Protein AF-A0A1F1XJ36-F1 (afdb_monomer_lite)

Structure (mmCIF, N/CA/C/O backbone):
data_AF-A0A1F1XJ36-F1
#
_entry.id   AF-A0A1F1XJ36-F1
#
loop_
_atom_site.group_PDB
_atom_site.id
_atom_site.type_symbol
_atom_site.label_atom_id
_atom_site.label_alt_id
_atom_site.label_comp_id
_atom_site.label_asym_id
_atom_site.label_entity_id
_atom_site.label_seq_id
_atom_site.pdbx_PDB_ins_code
_atom_site.Cartn_x
_atom_site.Cartn_y
_atom_site.Cartn_z
_atom_site.occupancy
_atom_site.B_iso_or_equiv
_atom_site.auth_seq_id
_atom_site.auth_comp_id
_atom_site.auth_asym_id
_atom_site.auth_atom_id
_atom_site.pdbx_PDB_model_num
ATOM 1 N N . MET A 1 1 ? 36.319 -8.261 1.459 1.00 44.34 1 MET A N 1
ATOM 2 C CA . MET A 1 1 ? 35.361 -9.312 1.862 1.00 44.34 1 MET A CA 1
ATOM 3 C C . MET A 1 1 ? 33.961 -8.801 1.570 1.00 44.34 1 MET A C 1
ATOM 5 O O . MET A 1 1 ? 33.584 -7.781 2.130 1.00 44.34 1 MET A O 1
ATOM 9 N N . THR A 1 2 ? 33.233 -9.426 0.649 1.00 64.00 2 THR A N 1
ATOM 10 C CA . THR A 1 2 ? 31.836 -9.083 0.340 1.00 64.00 2 THR A CA 1
ATOM 11 C C . THR A 1 2 ? 30.944 -9.543 1.492 1.00 64.00 2 THR A C 1
ATOM 13 O O . THR A 1 2 ? 31.021 -10.697 1.914 1.00 64.00 2 THR A O 1
ATOM 16 N N . ARG A 1 3 ? 30.136 -8.634 2.053 1.00 85.88 3 ARG A N 1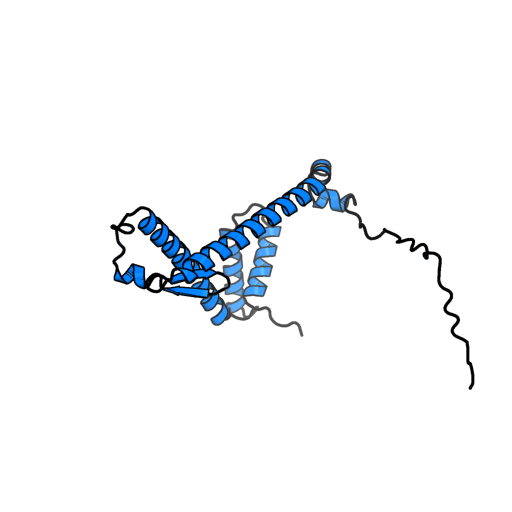
ATOM 17 C CA . ARG A 1 3 ? 29.160 -8.973 3.097 1.00 85.88 3 ARG A CA 1
ATOM 18 C C . ARG A 1 3 ? 28.169 -9.991 2.529 1.00 85.88 3 ARG A C 1
ATOM 20 O O . ARG A 1 3 ? 27.681 -9.820 1.417 1.00 85.88 3 ARG A O 1
ATOM 27 N N . LYS A 1 4 ? 27.867 -11.030 3.308 1.00 86.88 4 LYS A N 1
ATOM 28 C CA . LYS A 1 4 ? 26.841 -12.014 2.961 1.00 86.88 4 LYS A CA 1
ATOM 29 C C . LYS A 1 4 ? 25.466 -11.325 2.886 1.00 86.88 4 LYS A C 1
ATOM 31 O O . LYS A 1 4 ? 25.132 -10.623 3.847 1.00 86.88 4 LYS A O 1
ATOM 36 N N . PRO A 1 5 ? 24.688 -11.501 1.804 1.00 90.94 5 PRO A N 1
ATOM 37 C CA . PRO A 1 5 ? 23.385 -10.859 1.682 1.00 90.94 5 PRO A CA 1
ATOM 38 C C . PRO A 1 5 ? 22.415 -11.387 2.742 1.00 90.94 5 PRO A C 1
ATOM 40 O O . PRO A 1 5 ? 22.487 -12.544 3.172 1.00 90.94 5 PRO A O 1
ATOM 43 N N . THR A 1 6 ? 21.504 -10.527 3.178 1.00 90.31 6 THR A N 1
ATOM 44 C CA . THR A 1 6 ? 20.335 -10.913 3.973 1.00 90.31 6 THR A CA 1
ATOM 45 C C . THR A 1 6 ? 19.313 -11.659 3.114 1.00 90.31 6 THR A C 1
ATOM 47 O O . THR A 1 6 ? 19.343 -11.560 1.888 1.00 90.31 6 THR A O 1
ATOM 50 N N . PHE A 1 7 ? 18.388 -12.384 3.750 1.00 90.12 7 PHE A N 1
ATOM 51 C CA . PHE A 1 7 ? 17.269 -13.037 3.062 1.00 90.12 7 PHE A CA 1
ATOM 52 C C . PHE A 1 7 ? 16.524 -12.068 2.134 1.00 90.12 7 PHE A C 1
ATOM 54 O O . PHE A 1 7 ? 16.324 -12.376 0.966 1.00 90.12 7 PHE A O 1
ATOM 61 N N . ASN A 1 8 ? 16.181 -10.872 2.628 1.00 88.19 8 ASN A N 1
ATOM 62 C CA . ASN A 1 8 ? 15.422 -9.884 1.859 1.00 88.19 8 ASN A CA 1
ATOM 63 C C . ASN A 1 8 ? 16.209 -9.361 0.650 1.00 88.19 8 ASN A C 1
ATOM 65 O O . ASN A 1 8 ? 15.648 -9.227 -0.434 1.00 88.19 8 ASN A O 1
ATOM 69 N N . GLU A 1 9 ? 17.506 -9.081 0.817 1.00 89.94 9 GLU A N 1
ATOM 70 C CA . GLU A 1 9 ? 18.368 -8.639 -0.287 1.00 89.94 9 GLU A CA 1
ATOM 71 C C . GLU A 1 9 ? 18.487 -9.723 -1.362 1.00 89.94 9 GLU A C 1
ATOM 73 O O . GLU A 1 9 ? 18.363 -9.424 -2.547 1.00 89.94 9 GLU A O 1
ATOM 78 N N . TYR A 1 10 ? 18.675 -10.980 -0.952 1.00 92.25 10 TYR A N 1
ATOM 79 C CA . TYR A 1 10 ? 18.788 -12.106 -1.875 1.00 92.25 10 TYR A CA 1
ATOM 80 C C . TYR A 1 10 ? 17.464 -12.390 -2.598 1.00 92.25 10 TYR A C 1
ATOM 82 O O . TYR A 1 10 ? 17.443 -12.461 -3.820 1.00 92.25 10 TYR A O 1
ATOM 90 N N . ALA A 1 11 ? 16.345 -12.449 -1.870 1.00 91.38 11 ALA A N 1
ATOM 91 C CA . ALA A 1 11 ? 15.015 -12.618 -2.455 1.00 91.38 11 ALA A CA 1
ATOM 92 C C . ALA A 1 11 ? 14.686 -11.502 -3.459 1.00 91.38 11 ALA A C 1
ATOM 94 O O . ALA A 1 11 ? 14.120 -11.766 -4.514 1.00 91.38 11 ALA A O 1
ATOM 95 N N . THR A 1 12 ? 15.087 -10.258 -3.172 1.00 91.12 12 THR A N 1
ATOM 96 C CA . THR A 1 12 ? 14.911 -9.131 -4.104 1.00 91.12 12 THR A CA 1
ATOM 97 C C . THR A 1 12 ? 15.736 -9.323 -5.378 1.00 91.12 12 THR A C 1
ATOM 99 O O . THR A 1 12 ? 15.243 -9.068 -6.475 1.00 91.12 12 THR A O 1
ATOM 102 N N . GLN A 1 13 ? 16.979 -9.800 -5.253 1.00 92.62 13 GLN A N 1
ATOM 103 C CA . GLN A 1 13 ? 17.837 -10.104 -6.402 1.00 92.62 13 GLN A CA 1
ATOM 104 C C . GLN A 1 13 ? 17.248 -11.228 -7.265 1.00 92.62 13 GLN A C 1
ATOM 106 O O . GLN A 1 13 ? 17.146 -11.044 -8.478 1.00 92.62 13 GLN A O 1
ATOM 111 N N . CYS A 1 14 ? 16.799 -12.331 -6.656 1.00 91.00 14 CYS A N 1
ATOM 112 C CA . CYS A 1 14 ? 16.105 -13.417 -7.356 1.00 91.00 14 CYS A CA 1
ATOM 113 C C . CYS A 1 14 ? 14.841 -12.906 -8.054 1.00 91.00 14 CYS A C 1
ATOM 115 O O . CYS A 1 14 ? 14.665 -13.122 -9.245 1.00 91.00 14 CYS A O 1
ATOM 117 N N . TYR A 1 15 ? 14.001 -12.137 -7.357 1.00 92.38 15 TYR A N 1
ATOM 118 C CA . TYR A 1 15 ? 12.779 -11.574 -7.932 1.00 92.38 15 TYR A CA 1
ATOM 119 C C . TYR A 1 15 ? 13.058 -10.708 -9.171 1.00 92.38 15 TYR A C 1
ATOM 121 O O . TYR A 1 15 ? 12.365 -10.826 -10.178 1.00 92.38 15 TYR A O 1
ATOM 129 N N . HIS A 1 16 ? 14.107 -9.879 -9.142 1.00 90.44 16 HIS A N 1
ATOM 130 C CA . HIS A 1 16 ? 14.516 -9.097 -10.314 1.00 90.44 16 HIS A CA 1
ATOM 131 C C . HIS A 1 16 ? 14.991 -9.980 -11.477 1.00 90.44 16 HIS A C 1
ATOM 133 O O . HIS A 1 16 ? 14.656 -9.699 -12.627 1.00 90.44 16 HIS A O 1
ATOM 139 N N . GLN A 1 17 ? 15.750 -11.042 -11.197 1.00 92.00 17 GLN A N 1
ATOM 140 C CA . GLN A 1 17 ? 16.200 -11.994 -12.219 1.00 92.00 17 GLN A CA 1
ATOM 141 C C . GLN A 1 17 ? 15.029 -12.763 -12.841 1.00 92.00 17 GLN A C 1
ATOM 143 O O . GLN A 1 17 ? 15.006 -12.964 -14.057 1.00 92.00 17 GLN A O 1
ATOM 148 N N . LEU A 1 18 ? 14.039 -13.136 -12.029 1.00 90.06 18 LEU A N 1
ATOM 149 C CA . LEU A 1 18 ? 12.829 -13.813 -12.483 1.00 90.06 18 LEU A CA 1
ATOM 150 C C . LEU A 1 18 ? 11.963 -12.905 -13.364 1.00 90.06 18 LEU A C 1
ATOM 152 O O . LEU A 1 18 ? 11.546 -13.345 -14.430 1.00 90.06 18 LEU A O 1
ATOM 156 N N . ILE A 1 19 ? 11.766 -11.628 -12.997 1.00 90.31 19 ILE A N 1
ATOM 157 C CA . ILE A 1 19 ? 11.073 -10.656 -13.868 1.00 90.31 19 ILE A CA 1
ATOM 158 C C . ILE A 1 19 ? 11.791 -10.535 -15.213 1.00 90.31 19 ILE A C 1
ATOM 160 O O . ILE A 1 19 ? 11.150 -10.612 -16.254 1.00 90.31 19 ILE A O 1
ATOM 164 N N . ALA A 1 20 ? 13.116 -10.368 -15.197 1.00 87.56 20 ALA A N 1
ATOM 165 C CA . ALA A 1 20 ? 13.900 -10.211 -16.421 1.00 87.56 20 ALA A CA 1
ATOM 166 C C . ALA A 1 20 ? 13.851 -11.455 -17.326 1.00 87.56 20 ALA A C 1
ATOM 168 O O . ALA A 1 20 ? 14.029 -11.349 -18.535 1.00 87.56 20 ALA A O 1
ATOM 169 N N . SER A 1 21 ? 13.613 -12.631 -16.745 1.00 86.50 21 SER A N 1
ATOM 170 C CA . SER A 1 21 ? 13.510 -13.896 -17.479 1.00 86.50 21 SER A CA 1
ATOM 171 C C . SER A 1 21 ? 12.071 -14.229 -17.893 1.00 86.50 21 SER A 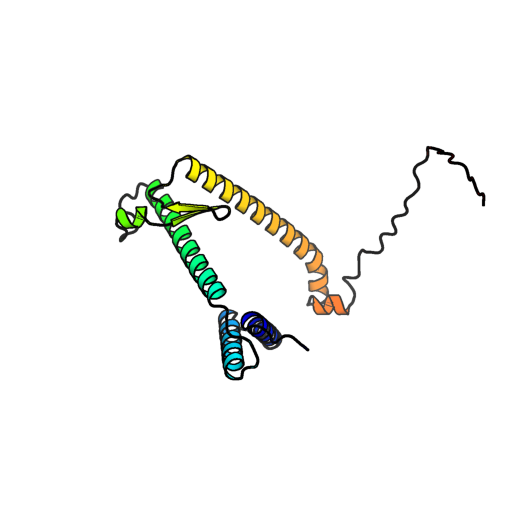C 1
ATOM 173 O O . SER A 1 21 ? 11.869 -15.087 -18.751 1.00 86.50 21 SER A O 1
ATOM 175 N N . ASN A 1 22 ? 11.069 -13.579 -17.290 1.00 86.19 22 ASN A N 1
ATOM 176 C CA . ASN A 1 22 ? 9.650 -13.845 -17.512 1.00 86.19 22 ASN A CA 1
ATOM 177 C C . ASN A 1 22 ? 8.790 -12.581 -17.301 1.00 86.19 22 ASN A C 1
ATOM 179 O O . ASN A 1 22 ? 8.029 -12.462 -16.339 1.00 86.19 22 ASN A O 1
ATOM 183 N N . GLU A 1 23 ? 8.911 -11.629 -18.230 1.00 79.06 23 GLU A N 1
ATOM 184 C CA . GLU A 1 23 ? 8.363 -10.265 -18.114 1.00 79.06 23 GLU A CA 1
ATOM 185 C C . GLU A 1 23 ? 6.829 -10.188 -17.975 1.00 79.06 23 GLU A C 1
ATOM 187 O O . GLU A 1 23 ? 6.305 -9.161 -17.546 1.00 79.06 23 GLU A O 1
ATOM 192 N N . ASN A 1 24 ? 6.102 -11.264 -18.303 1.00 84.81 24 ASN A N 1
ATOM 193 C CA . ASN A 1 24 ? 4.634 -11.321 -18.269 1.00 84.81 24 ASN A CA 1
ATOM 194 C C . ASN A 1 24 ? 4.070 -12.269 -17.194 1.00 84.81 24 ASN A C 1
ATOM 196 O O . ASN A 1 24 ? 2.865 -12.526 -17.186 1.00 84.81 24 ASN A O 1
ATOM 200 N N . ALA A 1 25 ? 4.910 -12.825 -16.318 1.00 86.44 25 ALA A N 1
ATOM 201 C CA . ALA A 1 25 ? 4.448 -13.732 -15.271 1.00 86.44 25 ALA A CA 1
ATOM 202 C C . ALA A 1 25 ? 3.598 -13.031 -14.208 1.00 86.44 25 ALA A C 1
ATOM 204 O O . ALA A 1 25 ? 3.735 -11.831 -13.946 1.00 86.44 25 ALA A O 1
ATOM 205 N N . ASP A 1 26 ? 2.750 -13.811 -13.537 1.00 91.06 26 ASP A N 1
ATOM 206 C CA . ASP A 1 26 ? 1.987 -13.309 -12.407 1.00 91.06 26 ASP A CA 1
ATOM 207 C C . ASP A 1 26 ? 2.924 -12.926 -11.250 1.00 91.06 26 ASP A C 1
ATOM 209 O O . ASP A 1 26 ? 3.765 -13.700 -10.786 1.00 91.06 26 ASP A O 1
ATOM 213 N N . ARG A 1 27 ? 2.752 -11.703 -10.743 1.00 89.06 27 ARG A N 1
ATOM 214 C CA . ARG A 1 27 ? 3.583 -11.152 -9.667 1.00 89.06 27 ARG A CA 1
ATOM 215 C C . ARG A 1 27 ? 3.594 -12.039 -8.421 1.00 89.06 27 ARG A C 1
ATOM 217 O O . ARG A 1 27 ? 4.611 -12.106 -7.733 1.00 89.06 27 ARG A O 1
ATOM 224 N N . ARG A 1 28 ? 2.464 -12.656 -8.067 1.00 88.25 28 ARG A N 1
ATOM 225 C CA . ARG A 1 28 ? 2.354 -13.494 -6.868 1.00 88.25 28 ARG A CA 1
ATOM 226 C C . ARG A 1 28 ? 3.179 -14.766 -7.027 1.00 88.25 28 ARG A C 1
ATOM 228 O O . ARG A 1 28 ? 3.810 -15.175 -6.056 1.00 88.25 28 ARG A O 1
ATOM 235 N N . GLU A 1 29 ? 3.187 -15.349 -8.220 1.00 90.25 29 GLU A N 1
ATOM 236 C CA . GLU A 1 29 ? 3.996 -16.527 -8.544 1.00 90.25 29 GLU A CA 1
ATOM 237 C C . GLU A 1 29 ? 5.490 -16.201 -8.466 1.00 90.25 29 GLU A C 1
ATOM 239 O O . GLU A 1 29 ? 6.210 -16.850 -7.709 1.00 90.25 29 GLU A O 1
ATOM 244 N N . LEU A 1 30 ? 5.928 -15.114 -9.112 1.00 89.44 30 LEU A N 1
ATOM 245 C CA . LEU A 1 30 ? 7.326 -14.669 -9.071 1.00 89.44 30 LEU A CA 1
ATOM 246 C C . LEU A 1 30 ? 7.824 -14.382 -7.645 1.00 89.44 30 LEU A C 1
ATOM 248 O O . LEU A 1 30 ? 8.960 -14.698 -7.293 1.00 89.44 30 LEU A O 1
ATOM 252 N N . LEU A 1 31 ? 6.982 -13.774 -6.801 1.00 90.25 31 LEU A N 1
ATOM 253 C CA . LEU A 1 31 ? 7.319 -13.520 -5.397 1.00 90.25 31 LEU A CA 1
ATOM 254 C C . LEU A 1 31 ? 7.455 -14.816 -4.591 1.00 90.25 31 LEU A C 1
ATOM 256 O O . LEU A 1 31 ? 8.348 -14.917 -3.748 1.00 90.25 31 LEU A O 1
ATOM 260 N N . ALA A 1 32 ? 6.569 -15.788 -4.820 1.00 90.50 32 ALA A N 1
ATOM 261 C CA . ALA A 1 32 ? 6.614 -17.076 -4.135 1.00 90.50 32 ALA A CA 1
ATOM 262 C C . ALA A 1 32 ? 7.859 -17.881 -4.536 1.00 90.50 32 ALA A C 1
ATOM 264 O O . ALA A 1 32 ? 8.508 -18.480 -3.675 1.00 90.50 32 ALA A O 1
ATOM 265 N N . GLU A 1 33 ? 8.221 -17.850 -5.816 1.00 92.69 33 GLU A N 1
ATOM 266 C CA . GLU A 1 33 ? 9.425 -18.489 -6.343 1.00 92.69 33 GLU A CA 1
ATOM 267 C C . GLU A 1 33 ? 10.693 -17.844 -5.769 1.00 92.69 33 GLU A C 1
ATOM 269 O O . GLU A 1 33 ? 11.494 -18.533 -5.137 1.00 92.69 33 GLU A O 1
ATOM 274 N N . ALA A 1 34 ? 10.811 -16.513 -5.828 1.00 92.75 34 ALA A N 1
ATOM 275 C CA . ALA A 1 34 ? 11.939 -15.783 -5.245 1.00 92.75 34 ALA A CA 1
ATOM 276 C C . ALA A 1 34 ? 12.108 -16.040 -3.735 1.00 92.75 34 ALA A C 1
ATOM 278 O O . ALA A 1 34 ? 13.227 -16.179 -3.236 1.00 92.75 34 ALA A O 1
ATOM 279 N N . ALA A 1 35 ? 11.002 -16.111 -2.988 1.00 91.38 35 ALA A N 1
ATOM 280 C CA . ALA A 1 35 ? 11.031 -16.422 -1.561 1.00 91.38 35 ALA A CA 1
ATOM 281 C C . ALA A 1 35 ? 11.474 -17.870 -1.292 1.00 91.38 35 ALA A C 1
ATOM 283 O O . ALA A 1 35 ? 12.210 -18.116 -0.333 1.00 91.38 35 ALA A O 1
ATOM 284 N N . SER A 1 36 ? 11.054 -18.813 -2.138 1.00 92.31 36 SER A N 1
ATOM 285 C CA . SER A 1 36 ? 11.442 -20.224 -2.041 1.00 92.31 36 SER A CA 1
ATOM 286 C C . SER A 1 36 ? 12.931 -20.410 -2.332 1.00 92.31 36 SER A C 1
ATOM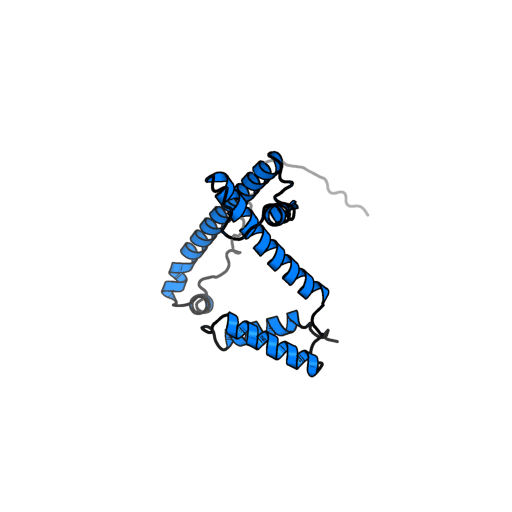 288 O O . SER A 1 36 ? 13.630 -21.068 -1.563 1.00 92.31 36 SER A O 1
ATOM 290 N N . GLU A 1 37 ? 13.454 -19.759 -3.373 1.00 91.75 37 GLU A N 1
ATOM 291 C CA . GLU A 1 37 ? 14.890 -19.751 -3.671 1.00 91.75 37 GLU A CA 1
ATOM 292 C C . GLU A 1 37 ? 15.712 -19.132 -2.539 1.00 91.75 37 GLU A C 1
ATOM 294 O O . GLU A 1 37 ? 16.735 -19.685 -2.127 1.00 91.75 37 GLU A O 1
ATOM 299 N N . ALA A 1 38 ? 15.250 -18.014 -1.974 1.00 90.94 38 ALA A N 1
ATOM 300 C CA . ALA A 1 38 ? 15.913 -17.395 -0.835 1.00 90.94 38 ALA A CA 1
ATOM 301 C C . ALA A 1 38 ? 15.907 -18.306 0.403 1.00 90.94 38 ALA A C 1
ATOM 303 O O . ALA A 1 38 ? 16.894 -18.328 1.138 1.00 90.94 38 ALA A O 1
ATOM 304 N N . ALA A 1 39 ? 14.846 -19.087 0.628 1.00 90.69 39 ALA A N 1
ATOM 305 C CA . ALA A 1 39 ? 14.788 -20.057 1.721 1.00 90.69 39 ALA A CA 1
ATOM 306 C C . ALA A 1 39 ? 15.817 -21.184 1.531 1.00 90.69 39 ALA A C 1
ATOM 308 O O . ALA A 1 39 ? 16.593 -21.460 2.448 1.00 90.69 39 ALA A O 1
ATOM 309 N N . LEU A 1 40 ? 15.917 -21.746 0.323 1.00 92.69 40 LEU A N 1
ATOM 310 C CA . LEU A 1 40 ? 16.951 -22.729 -0.024 1.00 92.69 40 LEU A CA 1
ATOM 311 C C . LEU A 1 40 ? 18.367 -22.147 0.139 1.00 92.69 40 LEU A C 1
ATOM 313 O O . LEU A 1 40 ? 19.273 -22.814 0.644 1.00 92.69 40 LEU A O 1
ATOM 317 N N . ALA A 1 41 ? 18.566 -20.873 -0.210 1.00 89.88 41 ALA A N 1
ATOM 318 C CA . ALA A 1 41 ? 19.836 -20.177 -0.017 1.00 89.88 41 ALA A CA 1
ATOM 319 C C . ALA A 1 41 ? 20.187 -19.955 1.469 1.00 89.88 41 ALA A C 1
ATOM 321 O O . ALA A 1 41 ? 21.375 -19.900 1.810 1.00 89.88 41 ALA A O 1
ATOM 322 N N . VAL A 1 42 ? 19.203 -19.862 2.372 1.00 91.06 42 VAL A N 1
ATOM 323 C CA . VAL A 1 42 ? 19.449 -19.870 3.827 1.00 91.06 42 VAL A CA 1
ATOM 324 C C . VAL A 1 42 ? 19.944 -21.247 4.265 1.00 91.06 42 VAL A C 1
ATOM 326 O O . VAL A 1 42 ? 20.963 -21.325 4.957 1.00 91.06 42 VAL A O 1
ATOM 329 N N . GLU A 1 43 ? 19.275 -22.322 3.839 1.00 91.06 43 GLU A N 1
ATOM 330 C CA . GLU A 1 43 ? 19.639 -23.709 4.176 1.00 91.06 43 GLU A CA 1
ATOM 331 C C . GLU A 1 43 ? 21.058 -24.055 3.702 1.00 91.06 43 GLU A C 1
ATOM 333 O O . GLU A 1 43 ? 21.876 -24.565 4.472 1.00 91.06 43 GLU A O 1
ATOM 338 N N . ALA A 1 44 ? 21.398 -23.659 2.474 1.00 91.88 44 ALA A N 1
ATOM 339 C CA . ALA A 1 44 ? 22.730 -23.806 1.888 1.00 91.88 44 ALA A CA 1
ATOM 340 C C . ALA A 1 44 ? 23.774 -22.819 2.451 1.00 91.88 44 ALA A C 1
ATOM 342 O O . ALA A 1 44 ? 24.932 -22.816 2.035 1.00 91.88 44 ALA A O 1
ATOM 343 N N . ARG A 1 45 ? 23.395 -21.966 3.412 1.00 88.56 45 ARG A N 1
ATOM 344 C CA . ARG A 1 45 ? 24.244 -20.928 4.016 1.00 88.56 45 ARG A CA 1
ATOM 345 C C . ARG A 1 45 ? 24.839 -19.961 2.984 1.00 88.56 45 ARG A C 1
ATOM 347 O O . ARG A 1 45 ? 25.920 -19.425 3.234 1.00 88.56 45 ARG A O 1
ATOM 354 N N . HIS A 1 46 ? 24.119 -19.636 1.917 1.00 88.19 46 HIS A N 1
ATOM 355 C CA . HIS A 1 46 ? 24.466 -18.586 0.953 1.00 88.19 46 HIS A CA 1
ATOM 356 C C . HIS A 1 46 ? 23.954 -17.193 1.351 1.00 88.19 46 HIS A C 1
ATOM 358 O O . HIS A 1 46 ? 24.656 -16.211 1.112 1.00 88.19 46 HIS A O 1
ATOM 364 N N . CYS A 1 47 ? 22.845 -17.084 2.092 1.00 89.12 47 CYS A N 1
ATOM 365 C CA . CYS A 1 47 ? 22.374 -15.821 2.689 1.00 89.12 47 CYS A CA 1
ATOM 366 C C . CYS A 1 47 ? 22.154 -15.931 4.218 1.00 89.12 47 CYS A C 1
ATOM 368 O O . CYS A 1 47 ? 22.377 -16.991 4.819 1.00 89.12 47 CYS A O 1
ATOM 370 N N . LEU A 1 48 ? 21.871 -14.807 4.885 1.00 87.69 48 LEU A N 1
ATOM 371 C CA . LEU A 1 48 ? 21.471 -14.762 6.303 1.00 87.69 48 LEU A CA 1
ATOM 372 C C . LEU A 1 48 ? 19.954 -14.987 6.435 1.00 87.69 48 LEU A C 1
ATOM 374 O O . LEU A 1 48 ? 19.221 -14.535 5.557 1.00 87.69 48 LEU A O 1
ATOM 378 N N . PRO A 1 49 ? 19.469 -15.621 7.520 1.00 87.19 49 PRO A N 1
ATOM 379 C CA . PRO A 1 49 ? 18.039 -15.849 7.728 1.00 87.19 49 PRO A CA 1
ATOM 380 C C . PRO A 1 49 ? 17.245 -14.533 7.839 1.00 87.19 49 PRO A C 1
ATOM 382 O O . PRO A 1 49 ? 17.830 -13.488 8.150 1.00 87.19 49 PRO A O 1
ATOM 385 N N . PRO A 1 50 ? 15.919 -14.568 7.606 1.00 83.19 50 PRO A N 1
ATOM 386 C CA . PRO A 1 50 ? 15.069 -13.393 7.747 1.00 83.19 50 PRO A CA 1
ATOM 387 C C . PRO A 1 50 ? 15.081 -12.865 9.185 1.00 83.19 50 PRO A C 1
ATOM 389 O O . PRO A 1 50 ? 15.068 -13.622 10.157 1.00 83.19 50 PRO A O 1
ATOM 392 N N . GLU A 1 51 ? 15.090 -11.541 9.324 1.00 82.44 51 GLU A N 1
ATOM 393 C CA . GLU A 1 51 ? 15.050 -10.890 10.629 1.00 82.44 51 GLU A CA 1
ATOM 394 C C . GLU A 1 51 ? 13.629 -10.984 11.206 1.00 82.44 51 GLU A C 1
ATOM 396 O O . GLU A 1 51 ? 12.681 -10.424 10.648 1.00 82.44 51 GLU A O 1
ATOM 401 N N . ALA A 1 52 ? 13.472 -11.682 12.336 1.00 78.06 52 ALA A N 1
ATOM 402 C CA . ALA A 1 52 ? 12.166 -11.921 12.959 1.00 78.06 52 ALA A CA 1
ATOM 403 C C . ALA A 1 52 ? 11.389 -10.623 13.256 1.00 78.06 52 ALA A C 1
ATOM 405 O O . AL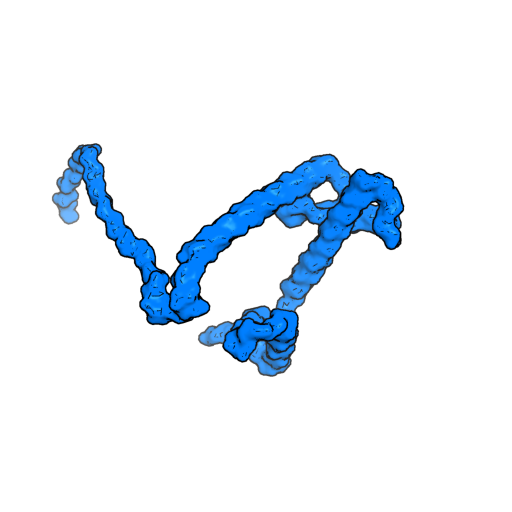A A 1 52 ? 10.165 -10.584 13.157 1.00 78.06 52 ALA A O 1
ATOM 406 N N . THR A 1 53 ? 12.101 -9.540 13.572 1.00 80.56 53 THR A N 1
ATOM 407 C CA . THR A 1 53 ? 11.532 -8.206 13.814 1.00 80.56 53 THR A CA 1
ATOM 408 C C . THR A 1 53 ? 10.893 -7.611 12.558 1.00 80.56 53 THR A C 1
ATOM 410 O O . THR A 1 53 ? 9.830 -7.002 12.650 1.00 80.56 53 THR A O 1
ATOM 413 N N . THR A 1 54 ? 11.498 -7.804 11.384 1.00 78.56 54 THR A N 1
ATOM 414 C CA . THR A 1 54 ? 10.990 -7.293 10.104 1.00 78.56 54 THR A CA 1
ATOM 415 C C . THR A 1 54 ? 9.721 -8.035 9.693 1.00 78.56 54 THR A C 1
ATOM 417 O O . THR A 1 54 ? 8.726 -7.399 9.352 1.00 78.56 54 THR A O 1
ATOM 420 N N . ALA A 1 55 ? 9.710 -9.365 9.813 1.00 76.69 55 ALA A N 1
ATOM 421 C CA . ALA A 1 55 ? 8.516 -10.168 9.549 1.00 76.69 55 ALA A CA 1
ATOM 422 C C . ALA A 1 55 ? 7.366 -9.826 10.515 1.00 76.69 55 ALA A C 1
ATOM 424 O O . ALA A 1 55 ? 6.225 -9.653 10.090 1.00 76.69 55 ALA A O 1
ATOM 425 N N . ALA A 1 56 ? 7.669 -9.660 11.808 1.00 76.38 56 ALA A N 1
ATOM 426 C CA . ALA A 1 56 ? 6.679 -9.256 12.802 1.00 76.38 56 ALA A CA 1
ATOM 427 C C . ALA A 1 56 ? 6.100 -7.861 12.515 1.00 76.38 56 ALA A C 1
ATOM 429 O O . ALA A 1 56 ? 4.893 -7.673 12.637 1.00 76.38 56 ALA A O 1
ATOM 430 N N . ARG A 1 57 ? 6.930 -6.894 12.098 1.00 83.56 57 ARG A N 1
ATOM 431 C CA . ARG A 1 57 ? 6.464 -5.554 11.700 1.00 83.56 57 ARG A CA 1
ATOM 432 C C . ARG A 1 57 ? 5.500 -5.615 10.522 1.00 83.56 57 ARG A C 1
ATOM 434 O O . ARG A 1 57 ? 4.413 -5.065 10.636 1.00 83.56 57 ARG A O 1
ATOM 441 N N . ALA A 1 58 ? 5.850 -6.338 9.459 1.00 82.00 58 ALA A N 1
ATOM 442 C CA . ALA A 1 58 ? 4.977 -6.494 8.296 1.00 82.00 58 ALA A CA 1
ATOM 443 C C . ALA A 1 58 ? 3.621 -7.125 8.670 1.00 82.00 58 ALA A C 1
ATOM 445 O O . ALA A 1 58 ? 2.573 -6.655 8.235 1.00 82.00 58 ALA A O 1
ATOM 446 N N . ALA A 1 59 ? 3.622 -8.143 9.538 1.00 83.19 59 ALA A N 1
ATOM 447 C CA . ALA A 1 59 ? 2.390 -8.772 10.016 1.00 83.19 59 ALA A CA 1
ATOM 448 C C . ALA A 1 59 ? 1.525 -7.827 10.873 1.00 83.19 59 ALA A C 1
ATOM 450 O O . ALA A 1 59 ? 0.296 -7.846 10.775 1.00 83.19 59 ALA A O 1
ATOM 451 N N . ILE A 1 60 ? 2.153 -6.993 11.710 1.00 84.38 60 ILE A N 1
ATOM 452 C CA . ILE A 1 60 ? 1.461 -5.963 12.498 1.00 84.38 60 ILE A CA 1
ATOM 453 C C . ILE A 1 60 ? 0.864 -4.897 11.575 1.00 84.38 60 ILE A C 1
ATOM 455 O O . ILE A 1 60 ? -0.289 -4.524 11.763 1.00 84.38 60 ILE A O 1
ATOM 459 N N . GLU A 1 61 ? 1.607 -4.441 10.567 1.00 85.88 61 GLU A N 1
ATOM 460 C CA . GLU A 1 61 ? 1.133 -3.468 9.575 1.00 85.88 61 GLU A CA 1
ATOM 461 C C . GLU A 1 61 ? -0.071 -4.005 8.791 1.00 85.88 61 GLU A C 1
ATOM 463 O O . GLU A 1 61 ? -1.091 -3.327 8.687 1.00 85.88 61 GLU A O 1
ATOM 468 N N . GLU A 1 62 ? -0.021 -5.259 8.333 1.00 87.12 62 GLU A N 1
ATOM 469 C CA . GLU A 1 62 ? -1.154 -5.890 7.648 1.00 87.12 62 GLU A CA 1
ATOM 470 C C . GLU A 1 62 ? -2.384 -6.022 8.563 1.00 87.12 62 GLU A C 1
ATOM 472 O O . GLU A 1 62 ? -3.532 -5.855 8.131 1.00 87.12 62 GLU A O 1
ATOM 477 N N . TYR A 1 63 ? -2.174 -6.340 9.842 1.00 86.94 63 TYR A N 1
ATOM 478 C CA . TYR A 1 63 ? -3.253 -6.384 10.824 1.00 86.94 63 TYR A CA 1
ATOM 479 C C . TYR A 1 63 ? -3.868 -4.997 11.049 1.00 86.94 63 TYR A C 1
ATOM 481 O O . TYR A 1 63 ? -5.092 -4.868 10.975 1.00 86.94 63 TYR A O 1
ATOM 489 N N . ASP A 1 64 ? -3.042 -3.972 11.261 1.00 84.50 64 ASP A N 1
ATOM 490 C CA . ASP A 1 64 ? -3.466 -2.577 11.416 1.00 84.50 64 ASP A CA 1
ATOM 491 C C . ASP A 1 64 ? -4.271 -2.101 10.200 1.00 84.50 64 ASP A C 1
ATOM 493 O O . ASP A 1 64 ? -5.345 -1.521 10.361 1.00 84.50 64 ASP A O 1
ATOM 497 N N . ASP A 1 65 ? -3.818 -2.408 8.984 1.00 86.06 65 ASP A N 1
ATOM 498 C CA . ASP A 1 65 ? -4.506 -2.057 7.740 1.00 86.06 65 ASP A CA 1
ATOM 499 C C . ASP A 1 65 ? -5.886 -2.714 7.633 1.00 86.06 65 ASP A C 1
ATOM 501 O O . ASP A 1 65 ? -6.867 -2.090 7.207 1.00 86.06 65 ASP A O 1
ATOM 505 N N . ARG A 1 66 ? -5.995 -3.989 8.027 1.00 87.31 66 ARG A N 1
ATOM 506 C CA . ARG A 1 66 ? -7.285 -4.692 8.080 1.00 87.31 66 ARG A CA 1
ATOM 507 C C . ARG A 1 66 ? -8.212 -4.075 9.121 1.00 87.31 66 ARG A C 1
ATOM 509 O O . ARG A 1 66 ? -9.395 -3.902 8.827 1.00 87.31 66 ARG A O 1
ATOM 516 N N . GLN A 1 67 ? -7.693 -3.734 10.300 1.00 88.88 67 GLN A N 1
ATOM 517 C CA . GLN A 1 67 ? -8.466 -3.072 11.352 1.00 88.88 67 GLN A CA 1
ATOM 518 C C . GLN A 1 67 ? -8.936 -1.683 10.912 1.00 88.88 67 GLN A C 1
ATOM 520 O O . GLN A 1 67 ? -10.116 -1.384 11.064 1.00 88.88 67 GLN A O 1
ATOM 525 N N . GLY A 1 68 ? -8.075 -0.887 10.274 1.00 87.38 68 GLY A N 1
ATOM 526 C CA . GLY A 1 68 ? -8.426 0.430 9.742 1.00 87.38 68 GLY A CA 1
ATOM 527 C C . GLY A 1 68 ? -9.562 0.363 8.720 1.00 87.38 68 GLY A C 1
ATOM 528 O O . GLY A 1 68 ? -10.548 1.085 8.850 1.00 87.38 68 GLY A O 1
ATOM 529 N N . ARG A 1 69 ? -9.498 -0.574 7.762 1.00 88.31 69 ARG A N 1
ATOM 530 C CA . ARG A 1 69 ? -10.605 -0.813 6.812 1.00 88.31 69 ARG A CA 1
ATOM 531 C C . ARG A 1 69 ? -11.899 -1.220 7.510 1.00 88.31 69 ARG A C 1
ATOM 533 O O . ARG A 1 69 ? -12.982 -0.863 7.052 1.00 88.31 69 ARG A O 1
ATOM 540 N N . ALA A 1 70 ? -11.805 -1.997 8.583 1.00 88.25 70 ALA A N 1
ATOM 541 C CA . ALA A 1 70 ? -12.977 -2.412 9.334 1.00 88.25 70 ALA A CA 1
ATOM 542 C C . ALA A 1 70 ? -13.570 -1.267 10.171 1.00 88.25 70 ALA A C 1
ATOM 544 O O . ALA A 1 70 ? -14.788 -1.117 10.208 1.00 88.25 70 ALA A O 1
ATOM 545 N N . ALA A 1 71 ? -12.730 -0.420 10.769 1.00 89.38 71 ALA A N 1
ATOM 546 C CA . ALA A 1 71 ? -13.155 0.793 11.458 1.00 89.38 71 ALA A CA 1
ATOM 547 C C . ALA A 1 71 ? -13.889 1.752 10.510 1.00 89.38 71 ALA A C 1
ATOM 549 O O . ALA A 1 71 ? -14.937 2.277 10.872 1.00 89.38 71 ALA A O 1
ATOM 550 N N . ASP A 1 72 ? -13.407 1.916 9.277 1.00 90.31 72 ASP A N 1
ATOM 551 C CA . ASP A 1 72 ? -14.074 2.753 8.273 1.00 90.31 72 ASP A CA 1
ATOM 552 C C . ASP A 1 72 ? -15.455 2.203 7.893 1.00 90.31 72 ASP A C 1
ATOM 554 O O . ASP A 1 72 ? -16.414 2.965 7.780 1.00 90.31 72 ASP A O 1
ATOM 558 N N . LYS A 1 73 ? -15.591 0.876 7.778 1.00 88.12 73 LYS A N 1
ATOM 559 C CA . LYS A 1 73 ? -16.894 0.225 7.570 1.00 88.12 73 LYS A CA 1
ATOM 560 C C . LYS A 1 73 ? -17.839 0.415 8.754 1.00 88.12 73 LYS A C 1
ATOM 562 O O . LYS A 1 73 ? -19.024 0.635 8.536 1.00 88.12 73 LYS A O 1
ATOM 567 N N . ILE A 1 74 ? -17.331 0.345 9.986 1.00 88.25 74 ILE A N 1
ATOM 568 C CA . ILE A 1 74 ? -18.127 0.639 11.184 1.00 88.25 74 ILE A CA 1
ATOM 569 C C . ILE A 1 74 ? -18.623 2.083 11.145 1.00 88.25 74 ILE A C 1
ATOM 571 O O . ILE A 1 74 ? -19.805 2.315 11.362 1.00 88.25 74 ILE A O 1
ATOM 575 N N . LEU A 1 75 ? -17.739 3.049 10.879 1.00 88.06 75 LEU A N 1
ATOM 576 C CA . LEU A 1 75 ? -18.114 4.463 10.840 1.00 88.06 75 LEU A CA 1
ATOM 577 C C . LEU A 1 75 ? -19.169 4.736 9.760 1.00 88.06 75 LEU A C 1
ATOM 579 O O . LEU A 1 75 ? -20.096 5.497 10.017 1.00 88.06 75 LEU A O 1
ATOM 583 N N . ALA A 1 76 ? -19.063 4.087 8.5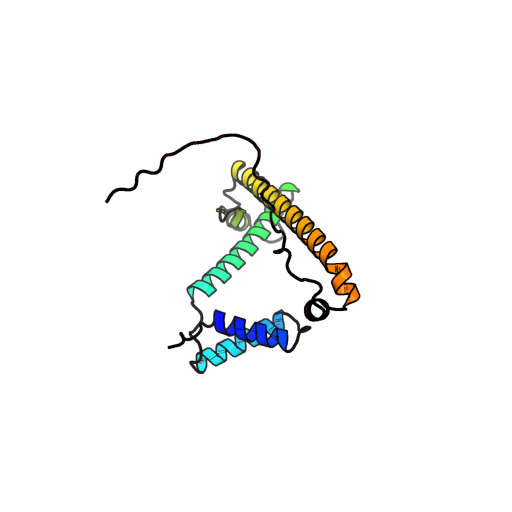97 1.00 88.38 76 ALA A N 1
ATOM 584 C CA . ALA A 1 76 ? -20.077 4.159 7.547 1.00 88.38 76 ALA A CA 1
ATOM 585 C C . ALA A 1 76 ? -21.427 3.576 8.005 1.00 88.38 76 ALA A C 1
ATOM 587 O O . ALA A 1 76 ? -22.434 4.270 7.944 1.00 88.38 76 ALA A O 1
ATOM 588 N N . ALA A 1 77 ? -21.437 2.356 8.555 1.00 83.38 77 ALA A N 1
ATOM 589 C CA . ALA A 1 77 ? -22.663 1.719 9.046 1.00 83.38 77 ALA A CA 1
ATOM 590 C C . ALA A 1 77 ? -23.355 2.546 10.147 1.00 83.38 77 ALA A C 1
ATOM 592 O O . ALA A 1 77 ? -24.569 2.737 10.124 1.00 83.38 77 ALA A O 1
ATOM 593 N N . LEU A 1 78 ? -22.575 3.108 11.078 1.00 84.12 78 LEU A N 1
ATOM 594 C CA . LEU A 1 78 ? -23.093 3.997 12.120 1.00 84.12 78 LEU A CA 1
ATOM 595 C C . LEU A 1 78 ? -23.685 5.292 11.542 1.00 84.12 78 LEU A C 1
ATOM 597 O O . LEU A 1 78 ? -24.676 5.786 12.077 1.00 84.12 78 LEU A O 1
ATOM 601 N N . ALA A 1 79 ? -23.094 5.846 10.478 1.00 85.69 79 ALA A N 1
ATOM 602 C CA . ALA A 1 79 ? -23.604 7.044 9.811 1.00 85.69 79 ALA A CA 1
ATOM 603 C C . ALA A 1 79 ? -24.930 6.785 9.076 1.00 85.69 79 ALA A C 1
ATOM 605 O O . ALA A 1 79 ? -25.805 7.649 9.085 1.00 85.69 79 ALA A O 1
ATOM 606 N N . ASP A 1 80 ? -25.099 5.588 8.513 1.00 83.19 80 ASP A N 1
ATOM 607 C CA . ASP A 1 80 ? -26.321 5.165 7.820 1.00 83.19 80 ASP A CA 1
ATOM 608 C C . ASP A 1 80 ? -27.468 4.801 8.786 1.00 83.19 80 ASP A C 1
ATOM 610 O O . ASP A 1 80 ? -28.577 4.484 8.357 1.00 83.19 80 ASP A O 1
ATOM 614 N N . GLY A 1 81 ? -27.229 4.870 10.102 1.00 68.75 81 GLY A N 1
ATOM 615 C CA . GLY A 1 81 ? -28.208 4.498 11.124 1.00 68.75 81 GLY A CA 1
ATOM 616 C C . GLY A 1 81 ? -28.419 2.987 11.238 1.00 68.75 81 GLY A C 1
ATOM 617 O O . GLY A 1 81 ? -29.375 2.558 11.886 1.00 68.75 81 GLY A O 1
ATOM 618 N N . ASP A 1 82 ? -27.532 2.186 10.643 1.00 67.56 82 ASP A N 1
ATOM 619 C CA . ASP A 1 82 ? -27.543 0.732 10.742 1.00 67.56 82 ASP A CA 1
ATOM 620 C C . ASP A 1 82 ? -26.970 0.318 12.104 1.00 67.56 82 ASP A C 1
ATOM 622 O O . ASP A 1 82 ? -25.772 0.081 12.294 1.00 67.56 82 ASP A O 1
ATOM 626 N N . VAL A 1 83 ? -27.841 0.340 13.116 1.00 56.84 83 VAL A N 1
ATOM 627 C CA . VAL A 1 83 ? -27.497 -0.057 14.490 1.00 56.84 83 VAL A CA 1
ATOM 628 C C . VAL A 1 83 ? -27.275 -1.575 14.580 1.00 56.84 83 VAL A C 1
ATOM 630 O O . VAL A 1 83 ? -26.610 -2.037 15.511 1.00 56.84 83 VAL A O 1
ATOM 633 N N . ASP A 1 84 ? -27.735 -2.332 13.577 1.00 55.34 84 ASP A N 1
ATOM 634 C CA . ASP A 1 84 ? -27.325 -3.710 13.314 1.00 55.34 84 ASP A CA 1
ATOM 635 C C . ASP A 1 84 ? -26.024 -3.697 12.500 1.00 55.34 84 ASP A C 1
ATOM 637 O O . ASP A 1 84 ? -25.946 -4.111 11.347 1.00 55.34 84 ASP A O 1
ATOM 641 N N . THR A 1 85 ? -24.958 -3.221 13.150 1.00 55.03 85 THR A N 1
ATOM 642 C CA . THR A 1 85 ? -23.563 -3.325 12.692 1.00 55.03 85 THR A CA 1
ATOM 643 C C . THR A 1 85 ? -23.299 -4.621 11.928 1.00 55.03 85 THR A C 1
ATOM 645 O O . THR A 1 85 ? -23.826 -5.648 12.366 1.00 55.03 85 THR A O 1
ATOM 648 N N . PRO A 1 86 ? -22.449 -4.617 10.874 1.00 54.81 86 PRO A N 1
ATOM 649 C CA . PRO A 1 86 ? -22.346 -5.692 9.888 1.00 54.81 86 PRO A CA 1
ATOM 650 C C . PRO A 1 86 ? -22.554 -7.058 10.531 1.00 54.81 86 PRO A C 1
ATOM 652 O O . PRO A 1 86 ? -21.742 -7.457 11.370 1.00 54.81 86 PRO A O 1
ATOM 655 N N . THR A 1 87 ? -23.684 -7.698 10.203 1.00 48.22 87 THR A N 1
ATOM 656 C CA . THR A 1 87 ? -24.235 -8.890 10.870 1.00 48.22 87 THR A CA 1
ATOM 657 C C . THR A 1 87 ? -23.129 -9.796 11.415 1.00 48.22 87 THR A C 1
ATOM 659 O O . THR A 1 87 ? -22.485 -10.519 10.654 1.00 48.22 87 THR A O 1
ATOM 662 N N . GLY A 1 88 ? -22.869 -9.710 12.726 1.00 55.47 88 GLY A N 1
ATOM 663 C CA . GLY A 1 88 ? -21.833 -10.497 13.405 1.00 55.47 88 GLY A CA 1
ATOM 664 C C . GLY A 1 88 ? -20.954 -9.754 14.416 1.00 55.47 88 GLY A C 1
ATOM 665 O O . GLY A 1 88 ? -20.292 -10.426 15.201 1.00 55.47 88 GLY A O 1
ATOM 666 N N . TRP A 1 89 ? -20.940 -8.417 14.445 1.00 61.50 89 TRP A N 1
ATOM 667 C CA . TRP A 1 89 ? -20.057 -7.653 15.340 1.00 61.50 89 TRP A CA 1
ATOM 668 C C . TRP A 1 89 ? -20.779 -7.258 16.632 1.00 61.50 89 TRP A C 1
ATOM 670 O O . TRP A 1 89 ? -21.754 -6.514 16.622 1.00 61.50 89 TRP A O 1
ATOM 680 N N . ARG A 1 90 ? -20.308 -7.736 17.787 1.00 67.56 90 ARG A N 1
ATOM 681 C CA . ARG A 1 90 ? -20.855 -7.334 19.095 1.00 67.56 90 ARG A CA 1
ATOM 682 C C . ARG A 1 90 ? -20.355 -5.933 19.465 1.00 67.56 90 ARG A C 1
ATOM 684 O O . ARG A 1 90 ? -19.218 -5.578 19.166 1.00 67.56 90 ARG A O 1
ATOM 691 N N . SER A 1 91 ? -21.135 -5.163 20.235 1.00 75.06 91 SER A N 1
ATOM 692 C CA . SER A 1 91 ? -20.741 -3.819 20.726 1.00 75.06 91 SER A CA 1
ATOM 693 C C . SER A 1 91 ? -19.333 -3.775 21.355 1.00 75.06 91 SER A C 1
ATOM 695 O O . SER A 1 91 ? -18.597 -2.803 21.195 1.00 75.06 91 SER A O 1
ATOM 697 N N . ALA A 1 92 ? -18.918 -4.846 22.040 1.00 77.06 92 ALA A N 1
ATOM 698 C CA . ALA A 1 92 ? -17.579 -4.962 22.616 1.00 77.06 92 ALA A CA 1
ATOM 699 C C . ALA A 1 92 ? -16.458 -5.119 21.569 1.00 77.06 92 ALA A C 1
ATOM 701 O O . ALA A 1 92 ? -15.349 -4.639 21.795 1.00 77.06 92 ALA A O 1
ATOM 702 N N . GLU A 1 93 ? -16.729 -5.780 20.444 1.00 78.19 93 GLU A N 1
ATOM 703 C CA . GLU A 1 93 ? -15.771 -5.990 19.351 1.00 78.19 93 GLU A CA 1
ATOM 704 C C . GLU A 1 93 ? -15.571 -4.699 18.566 1.00 78.19 93 GLU A C 1
ATOM 706 O O . GLU A 1 93 ? -14.430 -4.291 18.362 1.00 78.19 93 GLU A O 1
ATOM 711 N N . ILE A 1 94 ? -16.666 -3.992 18.269 1.00 81.75 94 ILE A N 1
ATOM 712 C CA . ILE A 1 94 ? -16.640 -2.659 17.654 1.00 81.75 94 ILE A CA 1
ATOM 713 C C . ILE A 1 94 ? -15.774 -1.710 18.475 1.00 81.75 94 ILE A C 1
ATOM 715 O O . ILE A 1 94 ? -14.870 -1.070 17.951 1.00 81.75 94 ILE A O 1
ATOM 719 N N . LYS A 1 95 ? -15.990 -1.655 19.795 1.00 85.06 95 LYS A N 1
ATOM 720 C CA . LYS A 1 95 ? -15.214 -0.775 20.680 1.00 85.06 95 LYS A CA 1
ATOM 721 C C . LYS A 1 95 ? -13.718 -1.094 20.690 1.00 85.06 95 LYS A C 1
ATOM 723 O O . LYS A 1 95 ? -12.940 -0.193 20.979 1.00 85.06 95 LYS A O 1
ATOM 728 N N . ARG A 1 96 ? -13.319 -2.340 20.405 1.00 88.94 96 ARG A N 1
ATOM 729 C CA . ARG A 1 96 ? -11.918 -2.802 20.382 1.00 88.94 96 ARG A CA 1
ATOM 730 C C . ARG A 1 96 ? -11.275 -2.742 18.998 1.00 88.94 96 ARG A C 1
ATOM 732 O O . ARG A 1 96 ? -10.073 -2.973 18.897 1.00 88.94 96 ARG A O 1
ATOM 739 N N . THR A 1 97 ? -12.035 -2.442 17.951 1.00 89.50 97 THR A N 1
ATOM 740 C CA . THR A 1 97 ? -11.482 -2.251 16.610 1.00 89.50 97 THR A CA 1
ATOM 741 C C . THR A 1 97 ? -10.545 -1.052 16.600 1.00 89.50 97 THR A C 1
ATOM 743 O O . THR A 1 97 ? -10.843 -0.015 17.195 1.00 89.50 97 THR A O 1
ATOM 746 N N . ILE A 1 98 ? -9.404 -1.194 15.931 1.00 91.12 98 ILE A N 1
ATOM 747 C CA . ILE A 1 98 ? -8.415 -0.124 15.808 1.00 91.12 98 ILE A CA 1
ATOM 748 C C . ILE A 1 98 ? -8.763 0.736 14.591 1.00 91.12 98 ILE A C 1
ATOM 750 O O . ILE A 1 98 ? -8.764 0.259 13.461 1.00 91.12 98 ILE A O 1
ATOM 754 N N . ALA A 1 99 ? -9.021 2.019 14.822 1.00 91.38 99 ALA A N 1
ATOM 755 C CA . ALA A 1 99 ? -9.107 3.041 13.794 1.00 91.38 99 ALA A CA 1
ATOM 756 C C . ALA A 1 99 ? -7.723 3.646 13.521 1.00 91.38 99 ALA A C 1
ATOM 758 O O . ALA A 1 99 ? -6.982 4.009 14.445 1.00 91.38 99 ALA A O 1
ATOM 759 N N . VAL A 1 100 ? -7.396 3.796 12.238 1.00 91.81 100 VAL A N 1
ATOM 760 C CA . VAL A 1 100 ? -6.192 4.494 11.779 1.00 91.81 100 VAL A CA 1
ATOM 761 C C . VAL A 1 100 ? -6.550 5.959 11.547 1.00 91.81 100 VAL A C 1
ATOM 763 O O . VAL A 1 100 ? -7.351 6.282 10.673 1.00 91.81 100 VAL A O 1
ATOM 766 N N . LEU A 1 101 ? -5.955 6.855 12.336 1.00 90.00 101 LEU A N 1
ATOM 767 C CA . LEU A 1 101 ? -6.250 8.290 12.271 1.00 90.00 101 LEU A CA 1
ATOM 768 C C . LEU A 1 101 ? -5.470 9.000 11.151 1.00 90.00 101 LEU A C 1
ATOM 770 O O . LEU A 1 101 ? -5.920 10.011 10.619 1.00 90.00 101 LEU A O 1
ATOM 774 N N . GLY A 1 102 ? -4.288 8.477 10.812 1.00 86.75 102 GLY A N 1
ATOM 775 C CA . GLY A 1 102 ? -3.314 9.101 9.910 1.00 86.75 102 GLY A CA 1
ATOM 776 C C . GLY A 1 102 ? -1.976 9.375 10.605 1.00 86.75 102 GLY A C 1
ATOM 777 O O . GLY A 1 102 ? -1.896 9.401 11.833 1.00 86.75 102 GLY A O 1
ATOM 778 N N . ASN A 1 103 ? -0.903 9.533 9.822 1.00 84.81 103 ASN A N 1
ATOM 779 C CA . ASN A 1 103 ? 0.467 9.799 10.301 1.00 84.81 103 ASN A CA 1
ATOM 780 C C . ASN A 1 103 ? 0.948 8.857 11.425 1.00 84.81 103 ASN A C 1
ATOM 782 O O . ASN A 1 103 ? 1.591 9.283 12.381 1.00 84.81 103 ASN A O 1
ATOM 786 N N . GLY A 1 104 ? 0.589 7.573 11.345 1.00 84.56 104 GLY A N 1
ATOM 787 C CA . GLY A 1 104 ? 0.972 6.566 12.339 1.00 84.56 104 GLY A CA 1
ATOM 788 C C . GLY A 1 104 ? 0.199 6.626 13.663 1.00 84.56 104 GLY A C 1
ATOM 789 O O . GLY A 1 104 ? 0.495 5.846 14.570 1.00 84.56 104 GLY A O 1
ATOM 790 N N . ARG A 1 105 ? -0.805 7.499 13.799 1.00 88.88 105 ARG A N 1
ATOM 791 C CA . ARG A 1 105 ? -1.678 7.546 14.979 1.00 88.88 105 ARG A CA 1
ATOM 792 C C . ARG A 1 105 ? -2.804 6.521 14.851 1.00 88.88 105 ARG A C 1
ATOM 794 O O . ARG A 1 105 ? -3.442 6.413 13.802 1.00 88.88 105 ARG A O 1
ATOM 801 N N . ARG A 1 106 ? -3.062 5.800 15.942 1.00 91.31 106 ARG A N 1
ATOM 802 C CA . ARG A 1 106 ? -4.149 4.822 16.063 1.00 91.31 106 ARG A CA 1
ATOM 803 C C . ARG A 1 106 ? -4.969 5.086 17.314 1.00 91.31 106 ARG A C 1
ATOM 805 O O . ARG A 1 106 ? -4.433 5.569 18.313 1.00 91.31 106 ARG A O 1
ATOM 812 N N . LYS A 1 107 ? -6.247 4.724 17.271 1.00 93.94 107 LYS A N 1
ATOM 813 C CA . LYS A 1 107 ? -7.129 4.747 18.439 1.00 93.94 107 LYS A CA 1
ATOM 814 C C . LYS A 1 107 ? -8.183 3.658 18.327 1.00 93.94 107 LYS A C 1
ATOM 816 O O . LYS A 1 107 ? -8.544 3.259 17.229 1.00 93.94 107 LYS A O 1
ATOM 821 N N . LEU A 1 108 ? -8.684 3.178 19.457 1.00 93.56 108 LEU A N 1
ATOM 822 C CA . LEU A 1 108 ? -9.840 2.287 19.454 1.00 93.56 108 LEU A CA 1
ATOM 823 C C . LEU A 1 108 ? -11.090 3.051 19.007 1.00 93.56 108 LEU A C 1
ATOM 825 O O . LEU A 1 108 ? -11.304 4.175 19.461 1.00 93.56 108 LEU A O 1
ATOM 829 N N . VAL A 1 109 ? -11.937 2.426 18.186 1.00 89.75 109 VAL A N 1
ATOM 830 C CA . VAL A 1 109 ? -13.199 3.016 17.703 1.00 89.75 109 VAL A CA 1
ATOM 831 C C . VAL A 1 109 ? -14.069 3.480 18.871 1.00 89.75 109 VAL A C 1
ATOM 833 O O . VAL A 1 109 ? -14.599 4.586 18.846 1.00 89.75 109 VAL A O 1
ATOM 836 N N . GLY A 1 110 ? -14.144 2.692 19.949 1.00 88.31 110 GLY A N 1
ATOM 837 C CA . GLY A 1 110 ? -14.917 3.046 21.144 1.00 88.31 110 GLY A CA 1
ATOM 838 C C . GLY A 1 110 ? -14.393 4.258 21.925 1.00 88.31 110 GLY A C 1
ATOM 839 O O . GLY A 1 110 ? -15.060 4.699 22.855 1.00 88.31 110 GLY A O 1
ATOM 840 N N . ALA A 1 111 ? -13.209 4.770 21.583 1.00 93.75 111 ALA A N 1
ATOM 841 C CA . ALA A 1 111 ? -12.574 5.917 22.223 1.00 93.75 111 ALA A CA 1
ATOM 842 C C . ALA A 1 111 ? -12.414 7.122 21.278 1.00 93.75 111 ALA A C 1
ATOM 844 O O . ALA A 1 111 ? -11.773 8.101 21.669 1.00 93.75 111 ALA A O 1
ATOM 845 N N . LEU A 1 112 ? -12.938 7.061 20.049 1.00 94.25 112 LEU A N 1
ATOM 846 C CA . LEU A 1 112 ? -12.871 8.172 19.098 1.00 94.25 112 LEU A CA 1
ATOM 847 C C . LEU A 1 112 ? -13.647 9.386 19.619 1.00 94.25 112 LEU A C 1
ATOM 849 O O . LEU A 1 112 ? -14.786 9.264 20.069 1.00 94.25 112 LEU A O 1
ATOM 853 N N . THR A 1 113 ? -13.018 10.556 19.558 1.00 95.62 113 THR A N 1
ATOM 854 C CA . THR A 1 113 ? -13.652 11.852 19.833 1.00 95.62 113 THR A CA 1
ATOM 855 C C . THR A 1 113 ? -13.997 12.571 18.529 1.00 95.62 113 THR A C 1
ATOM 857 O O . THR A 1 113 ? -13.544 12.177 17.456 1.00 95.62 113 THR A O 1
ATOM 860 N N . ALA A 1 114 ? -14.764 13.663 18.611 1.00 94.88 114 ALA A N 1
ATOM 861 C CA . ALA A 1 114 ? -15.016 14.528 17.456 1.00 94.88 114 ALA A CA 1
ATOM 862 C C . ALA A 1 114 ? -13.708 15.058 16.835 1.00 94.88 114 ALA A C 1
ATOM 864 O O . ALA A 1 114 ? -13.533 14.985 15.624 1.00 94.88 114 ALA A O 1
ATOM 865 N N . GLU A 1 115 ? -12.747 15.474 17.666 1.00 96.50 115 GLU A N 1
ATOM 866 C CA . GLU A 1 115 ? -11.427 15.928 17.204 1.00 96.50 115 GLU A CA 1
ATOM 867 C C . GLU A 1 115 ? -10.659 14.840 16.436 1.00 96.50 115 GLU A C 1
ATOM 869 O O . GLU A 1 115 ? -9.968 15.136 15.461 1.00 96.50 115 GLU A O 1
ATOM 874 N N . ASP A 1 116 ? -10.779 13.571 16.847 1.00 95.75 116 ASP A N 1
ATOM 875 C CA . ASP A 1 116 ? -10.156 12.458 16.126 1.00 95.75 116 ASP A CA 1
ATOM 876 C C . ASP A 1 116 ? -10.786 12.267 14.740 1.00 95.75 116 ASP A C 1
ATOM 878 O O . ASP A 1 116 ? -10.069 11.999 13.773 1.00 95.75 116 ASP A O 1
ATOM 882 N N . LEU A 1 117 ? -12.111 12.421 14.634 1.00 94.31 117 LEU A N 1
ATOM 883 C CA . LEU A 1 117 ? -12.843 12.328 13.368 1.00 94.31 117 LEU A CA 1
ATOM 884 C C . LEU A 1 117 ? -12.482 13.487 12.427 1.00 94.31 117 LEU A C 1
ATOM 886 O O . LEU A 1 117 ? -12.223 13.256 11.245 1.00 94.31 117 LEU A O 1
ATOM 890 N N . ASP A 1 118 ? -12.374 14.709 12.946 1.00 95.38 118 ASP A N 1
ATOM 891 C CA . ASP A 1 118 ? -11.921 15.868 12.170 1.00 95.38 118 ASP A CA 1
ATOM 892 C C . ASP A 1 118 ? -10.483 15.673 11.672 1.00 95.38 118 ASP A C 1
ATOM 894 O O . ASP A 1 118 ? -10.181 15.876 10.492 1.00 95.38 118 ASP A O 1
ATOM 898 N N . TYR A 1 119 ? -9.594 15.183 12.541 1.00 95.06 119 TYR A N 1
ATOM 899 C CA . TYR A 1 119 ? -8.217 14.854 12.176 1.00 95.06 119 TYR A CA 1
ATOM 900 C C . TYR A 1 119 ? -8.149 13.773 11.088 1.00 95.06 119 TYR A C 1
ATOM 902 O O . TYR A 1 119 ? -7.351 13.862 10.151 1.00 95.06 119 TYR A O 1
ATOM 910 N N . MET A 1 120 ? -8.999 12.754 11.193 1.00 93.88 120 MET A N 1
ATOM 911 C CA . MET A 1 120 ? -9.170 11.695 10.200 1.00 93.88 120 MET A CA 1
ATOM 912 C C . MET A 1 120 ? -9.592 12.246 8.834 1.00 93.88 120 MET A C 1
ATOM 914 O O . MET A 1 120 ? -9.060 11.816 7.806 1.00 93.88 120 MET A O 1
ATOM 918 N N . VAL A 1 121 ? -10.541 13.182 8.801 1.00 94.00 121 VAL A N 1
ATOM 919 C CA . VAL A 1 121 ? -10.993 13.837 7.566 1.00 94.00 121 VAL A CA 1
ATOM 920 C C . VAL A 1 121 ? -9.866 14.658 6.949 1.00 94.00 121 VAL A C 1
ATOM 922 O O . VAL A 1 121 ? -9.608 14.530 5.751 1.00 94.00 121 VAL A O 1
ATOM 925 N N . GLU A 1 122 ? -9.152 15.445 7.750 1.00 94.69 122 GLU A N 1
ATOM 926 C CA . GLU A 1 122 ? -8.065 16.293 7.257 1.00 94.69 122 GLU A CA 1
ATOM 927 C C . GLU A 1 122 ? -6.920 15.470 6.653 1.00 94.69 122 GLU A C 1
ATOM 929 O O . GLU A 1 122 ? -6.465 15.742 5.540 1.00 94.69 122 GLU A O 1
ATOM 934 N N . ASN A 1 123 ? -6.517 14.379 7.311 1.00 93.25 123 ASN A N 1
ATOM 935 C CA . ASN A 1 123 ? -5.510 13.470 6.758 1.00 93.25 123 ASN A CA 1
ATOM 936 C C . ASN A 1 123 ? -5.953 12.840 5.437 1.00 93.25 123 ASN A C 1
ATOM 938 O O . ASN A 1 123 ? -5.158 12.737 4.500 1.00 93.25 123 ASN A O 1
ATOM 942 N N . ARG A 1 124 ? -7.221 12.431 5.332 1.00 90.69 124 ARG A N 1
ATOM 943 C CA . ARG A 1 124 ? -7.764 11.871 4.089 1.00 90.69 124 ARG A CA 1
ATOM 944 C C . ARG A 1 124 ? -7.792 12.903 2.966 1.00 90.69 124 ARG A C 1
ATOM 946 O O . ARG A 1 124 ? -7.410 12.566 1.847 1.00 90.69 124 ARG A O 1
ATOM 953 N N . ARG A 1 125 ? -8.157 14.156 3.253 1.00 93.19 125 ARG A N 1
ATOM 954 C CA . ARG A 1 125 ? -8.095 15.262 2.280 1.00 93.19 125 ARG A CA 1
ATOM 955 C C . ARG A 1 125 ? -6.671 15.498 1.787 1.00 93.19 125 ARG A C 1
ATOM 957 O O . ARG A 1 125 ? -6.456 15.562 0.578 1.00 93.19 125 ARG A O 1
ATOM 964 N N . ALA A 1 126 ? -5.698 15.550 2.695 1.00 92.00 126 ALA A N 1
ATOM 965 C CA . ALA A 1 126 ? -4.291 15.703 2.337 1.00 92.00 126 ALA A CA 1
ATOM 966 C C . ALA A 1 126 ? -3.776 14.526 1.486 1.00 92.00 126 ALA A C 1
ATOM 968 O O . ALA A 1 126 ? -3.055 14.730 0.509 1.00 92.00 126 ALA A O 1
ATOM 969 N N . ASN A 1 127 ? -4.165 13.288 1.811 1.00 89.88 127 ASN A N 1
ATOM 970 C CA . ASN A 1 127 ? -3.828 12.104 1.014 1.00 89.88 127 ASN A CA 1
ATOM 971 C C . ASN A 1 127 ? -4.437 12.165 -0.387 1.00 89.88 127 ASN A C 1
ATOM 973 O O . ASN A 1 127 ? -3.734 11.913 -1.363 1.00 89.88 127 ASN A O 1
ATOM 977 N N . HIS A 1 128 ? -5.710 12.542 -0.491 1.00 93.31 128 HIS A N 1
ATOM 978 C CA . HIS A 1 128 ? -6.391 12.703 -1.770 1.00 93.31 128 HIS A CA 1
ATOM 979 C C . HIS A 1 128 ? -5.716 13.775 -2.634 1.00 93.31 128 HIS A C 1
ATOM 981 O O . HIS A 1 128 ? -5.391 13.513 -3.785 1.00 93.31 128 HIS A O 1
ATOM 987 N N . ALA A 1 129 ? -5.415 14.951 -2.072 1.00 93.62 129 ALA A N 1
ATOM 988 C CA . ALA A 1 129 ? -4.717 16.015 -2.793 1.00 93.62 129 ALA A CA 1
ATOM 989 C C . ALA A 1 129 ? -3.347 15.556 -3.325 1.00 93.62 129 ALA A C 1
ATOM 991 O O . ALA A 1 129 ? -3.015 15.812 -4.484 1.00 93.62 129 ALA A O 1
ATOM 992 N N . ARG A 1 130 ? -2.574 14.822 -2.510 1.00 92.06 130 ARG A N 1
ATOM 993 C CA . ARG A 1 130 ? -1.295 14.230 -2.932 1.00 92.06 130 ARG A CA 1
ATOM 994 C C . ARG A 1 130 ? -1.469 13.199 -4.046 1.00 92.06 130 ARG A C 1
ATOM 996 O O . ARG A 1 130 ? -0.702 13.223 -5.003 1.00 92.06 130 ARG A O 1
ATOM 1003 N N . ALA A 1 131 ? -2.469 12.324 -3.945 1.00 92.00 131 ALA A N 1
ATOM 1004 C CA . ALA A 1 131 ? -2.759 11.324 -4.969 1.00 92.00 131 ALA A CA 1
ATOM 1005 C C . ALA A 1 131 ? -3.147 11.978 -6.305 1.00 92.00 131 ALA A C 1
ATOM 1007 O O . ALA A 1 131 ? -2.604 11.614 -7.346 1.00 92.00 131 ALA A O 1
ATOM 1008 N N . THR A 1 132 ? -4.005 13.000 -6.274 1.00 94.38 132 THR A N 1
ATOM 1009 C CA . THR A 1 132 ? -4.396 13.769 -7.464 1.00 94.38 132 THR A CA 1
ATOM 1010 C C . THR A 1 132 ? -3.201 14.468 -8.106 1.00 94.38 132 THR A C 1
ATOM 1012 O O . THR A 1 132 ? -3.020 14.382 -9.319 1.00 94.38 132 THR A O 1
ATOM 1015 N N . ALA A 1 133 ? -2.346 15.115 -7.309 1.00 93.12 133 ALA A N 1
ATOM 1016 C CA . ALA A 1 133 ? -1.128 15.746 -7.814 1.00 93.12 133 ALA A CA 1
ATOM 1017 C C . ALA A 1 133 ? -0.161 14.720 -8.432 1.00 93.12 133 ALA A C 1
ATOM 1019 O O . ALA A 1 133 ? 0.386 14.956 -9.508 1.00 93.12 133 ALA A O 1
ATOM 1020 N N . SER A 1 134 ? 0.005 13.557 -7.794 1.00 91.75 134 SER A N 1
ATOM 1021 C CA . SER A 1 134 ? 0.830 12.462 -8.314 1.00 91.75 134 SER A CA 1
ATOM 1022 C C . SER A 1 134 ? 0.298 11.917 -9.640 1.00 91.75 134 SER A C 1
ATOM 1024 O O . SER A 1 134 ? 1.090 11.628 -10.534 1.00 91.75 134 SER A O 1
ATOM 1026 N N . LEU A 1 135 ? -1.023 11.788 -9.790 1.00 93.44 135 LEU A N 1
ATOM 1027 C CA . LEU A 1 135 ? -1.649 11.347 -11.037 1.00 93.44 135 LEU A CA 1
ATOM 1028 C C . LEU A 1 135 ? -1.453 12.370 -12.162 1.00 93.44 135 LEU A C 1
ATOM 1030 O O . LEU A 1 135 ? -1.138 11.985 -13.289 1.00 93.44 135 LEU A O 1
ATOM 1034 N N . ALA A 1 136 ? -1.613 13.662 -11.865 1.00 94.44 136 ALA A N 1
ATOM 1035 C CA . ALA A 1 136 ? -1.382 14.729 -12.833 1.00 94.44 136 ALA A CA 1
ATOM 1036 C C . ALA A 1 136 ? 0.074 14.726 -13.330 1.00 94.44 136 ALA A C 1
ATOM 1038 O O . ALA A 1 136 ? 0.304 14.689 -14.537 1.00 94.44 136 ALA A O 1
ATOM 1039 N N . ALA A 1 137 ? 1.042 14.654 -12.409 1.00 93.56 137 ALA A N 1
ATOM 1040 C CA . ALA A 1 137 ? 2.464 14.582 -12.744 1.00 93.56 137 ALA A CA 1
ATOM 1041 C C . ALA A 1 137 ? 2.811 13.318 -13.549 1.00 93.56 137 ALA A C 1
ATOM 1043 O O . ALA A 1 137 ? 3.548 13.381 -14.530 1.00 93.56 137 ALA A O 1
ATOM 1044 N N . PHE A 1 138 ? 2.256 12.162 -13.172 1.00 92.06 138 PHE A N 1
ATOM 1045 C CA . PHE A 1 138 ? 2.435 10.928 -13.937 1.00 92.06 138 PHE A CA 1
ATOM 1046 C C . PHE A 1 138 ? 1.890 11.061 -15.363 1.00 92.06 138 PHE A C 1
ATOM 1048 O O . PHE A 1 138 ? 2.574 10.693 -16.313 1.00 92.06 138 PHE A O 1
ATOM 1055 N N . SER A 1 139 ? 0.695 11.632 -15.521 1.00 93.06 139 SER A N 1
ATOM 1056 C CA . SER A 1 139 ? 0.067 11.823 -16.833 1.00 93.06 139 SER A CA 1
ATOM 1057 C C . SER A 1 139 ? 0.881 12.762 -17.722 1.00 93.06 139 SER A C 1
ATOM 1059 O O . SER A 1 139 ? 1.073 12.473 -18.899 1.00 93.06 139 SER A O 1
ATOM 1061 N N . GLU A 1 140 ? 1.403 13.859 -17.167 1.00 94.19 140 GLU A N 1
ATOM 1062 C CA . GLU A 1 140 ? 2.303 14.776 -17.877 1.00 94.19 140 GLU A CA 1
ATOM 1063 C C . GLU A 1 140 ? 3.572 14.057 -18.355 1.00 94.19 140 GLU A C 1
ATOM 1065 O O . GLU A 1 140 ? 3.910 14.123 -19.537 1.00 94.19 140 GLU A O 1
ATOM 1070 N N . ASN A 1 141 ? 4.217 13.292 -17.469 1.00 91.75 141 ASN A N 1
ATOM 1071 C CA . ASN A 1 141 ? 5.416 12.525 -17.803 1.00 91.75 141 ASN A CA 1
ATOM 1072 C C . ASN A 1 141 ? 5.143 11.469 -18.884 1.00 91.75 141 ASN A C 1
ATOM 1074 O O . ASN A 1 141 ? 5.911 11.347 -19.836 1.00 91.75 141 ASN A O 1
ATOM 1078 N N . VAL A 1 142 ? 4.039 10.723 -18.779 1.00 92.56 142 VAL A N 1
ATOM 1079 C CA . VAL A 1 142 ? 3.664 9.730 -19.795 1.00 92.56 142 VAL A CA 1
ATOM 1080 C C . VAL A 1 142 ? 3.370 10.410 -21.126 1.00 92.56 142 VAL A C 1
ATOM 1082 O O . VAL A 1 142 ? 3.872 9.952 -22.149 1.00 92.56 142 VAL A O 1
ATOM 1085 N N . ASN A 1 143 ? 2.629 11.518 -21.142 1.00 93.44 143 ASN A N 1
ATOM 1086 C CA . ASN A 1 143 ? 2.337 12.257 -22.372 1.00 93.44 143 ASN A CA 1
ATOM 1087 C C . ASN A 1 143 ? 3.603 12.816 -23.033 1.00 93.44 143 ASN A C 1
ATOM 1089 O O . ASN A 1 143 ? 3.679 12.847 -24.259 1.00 93.44 143 ASN A O 1
ATOM 1093 N N . ALA A 1 144 ? 4.603 13.218 -22.245 1.00 89.62 144 ALA A N 1
ATOM 1094 C CA . ALA A 1 144 ? 5.880 13.697 -22.764 1.00 89.62 144 ALA A CA 1
ATOM 1095 C C . ALA A 1 144 ? 6.696 12.583 -23.444 1.00 89.62 144 ALA A C 1
ATOM 1097 O O . ALA A 1 144 ? 7.322 12.823 -24.473 1.00 89.62 144 ALA A O 1
ATOM 1098 N N . VAL A 1 145 ? 6.682 11.365 -22.893 1.00 91.75 145 VAL A N 1
ATOM 1099 C CA . VAL A 1 145 ? 7.509 10.242 -23.377 1.00 91.75 145 VAL A CA 1
ATOM 1100 C C . VAL A 1 145 ? 6.771 9.378 -24.420 1.00 91.75 145 VAL A C 1
ATOM 1102 O O . VAL A 1 145 ? 7.401 8.744 -25.270 1.00 91.75 145 VAL A O 1
ATOM 1105 N N . SER A 1 146 ? 5.432 9.373 -24.410 1.00 91.44 146 SER A N 1
ATOM 1106 C CA . SER A 1 146 ? 4.595 8.510 -25.262 1.00 91.44 146 SER A CA 1
ATOM 1107 C C . SER A 1 146 ? 4.854 8.640 -26.767 1.00 91.44 146 SER A C 1
ATOM 1109 O O . SER A 1 146 ? 4.916 7.596 -27.415 1.00 91.44 146 SER A O 1
ATOM 1111 N N . PRO A 1 147 ? 5.035 9.838 -27.363 1.00 92.94 147 PRO A N 1
ATOM 1112 C CA . PRO A 1 147 ? 5.316 9.950 -28.795 1.00 92.94 147 PRO A CA 1
ATOM 1113 C C . PRO A 1 147 ? 6.611 9.238 -29.197 1.00 92.94 147 PRO A C 1
ATOM 1115 O O . PRO A 1 147 ? 6.628 8.503 -30.182 1.00 92.94 147 PRO A O 1
ATOM 1118 N N . THR A 1 148 ? 7.670 9.389 -28.398 1.00 91.50 148 THR A N 1
ATOM 1119 C CA . THR A 1 148 ? 8.968 8.747 -28.639 1.00 91.50 148 THR A CA 1
ATOM 1120 C C . THR A 1 148 ? 8.870 7.232 -28.478 1.00 91.50 148 THR A C 1
ATOM 1122 O O . THR A 1 148 ? 9.339 6.489 -29.335 1.00 91.50 148 THR A O 1
ATOM 1125 N N . ILE A 1 149 ? 8.195 6.741 -27.434 1.00 93.31 149 ILE A N 1
ATOM 1126 C CA . ILE A 1 149 ? 7.971 5.294 -27.275 1.00 93.31 149 ILE A CA 1
ATOM 1127 C C . ILE A 1 149 ? 7.123 4.748 -28.427 1.00 93.31 149 ILE A C 1
ATOM 1129 O O . ILE A 1 149 ? 7.434 3.688 -28.951 1.00 93.31 149 ILE A O 1
ATOM 1133 N N . THR A 1 150 ? 6.087 5.470 -28.859 1.00 93.25 150 THR A N 1
ATOM 1134 C CA . THR A 1 150 ? 5.235 5.053 -29.985 1.00 93.25 150 THR A CA 1
ATOM 1135 C C . THR A 1 150 ? 6.042 4.951 -31.278 1.00 93.25 150 THR A C 1
ATOM 1137 O O . THR A 1 150 ? 5.856 4.006 -32.040 1.00 93.25 150 THR A O 1
ATOM 1140 N N . LEU A 1 151 ? 6.968 5.888 -31.510 1.00 93.00 151 LEU A N 1
ATOM 1141 C CA . LEU A 1 151 ? 7.848 5.890 -32.678 1.00 93.00 151 LEU A CA 1
ATOM 1142 C C . LEU A 1 151 ? 8.820 4.697 -32.689 1.00 93.00 151 LEU A C 1
ATOM 1144 O O . LEU A 1 151 ? 9.040 4.103 -33.742 1.00 93.00 151 LEU A O 1
ATOM 1148 N N . HIS A 1 152 ? 9.385 4.336 -31.534 1.00 92.00 152 HIS A N 1
ATOM 1149 C CA . HIS A 1 152 ? 10.422 3.297 -31.417 1.00 92.00 152 HIS A CA 1
ATOM 1150 C C . HIS A 1 152 ? 9.913 1.951 -30.870 1.00 92.00 152 HIS A C 1
ATOM 1152 O O . HIS A 1 152 ? 10.698 1.028 -30.651 1.00 92.00 152 HIS A O 1
ATOM 1158 N N . GLY A 1 153 ? 8.608 1.825 -30.627 1.00 91.81 153 GLY A N 1
ATOM 1159 C CA . GLY A 1 153 ? 7.939 0.656 -30.052 1.00 91.81 153 GLY A CA 1
ATOM 1160 C C . GLY A 1 153 ? 8.132 0.489 -28.540 1.00 91.81 153 GLY A C 1
ATOM 1161 O O . GLY A 1 153 ? 7.174 0.188 -27.832 1.00 91.81 153 GLY A O 1
ATOM 1162 N N . THR A 1 154 ? 9.351 0.683 -28.026 1.00 91.75 154 THR A N 1
ATOM 1163 C CA . THR A 1 154 ? 9.683 0.492 -26.604 1.00 91.75 154 THR A CA 1
ATOM 1164 C C . THR A 1 154 ? 10.561 1.615 -26.052 1.00 91.75 154 THR A C 1
ATOM 1166 O O . THR A 1 154 ? 11.220 2.345 -26.794 1.00 91.75 154 THR A O 1
ATOM 1169 N N . VAL A 1 155 ? 10.615 1.725 -24.719 1.00 90.00 155 VAL A N 1
ATOM 1170 C CA . VAL A 1 155 ? 11.558 2.622 -24.026 1.00 90.00 155 VAL A CA 1
ATOM 1171 C C . VAL A 1 155 ? 13.008 2.274 -24.380 1.00 90.00 155 VAL A C 1
ATOM 1173 O O . VAL A 1 155 ? 13.793 3.181 -24.642 1.00 90.00 155 VAL A O 1
ATOM 1176 N N . SER A 1 156 ? 13.354 0.980 -24.435 1.00 88.00 156 SER A N 1
ATOM 1177 C CA . SER A 1 156 ? 14.704 0.539 -24.815 1.00 88.00 156 SER A CA 1
ATOM 1178 C C . SER A 1 156 ? 15.045 0.958 -26.242 1.00 88.00 156 SER A C 1
ATOM 1180 O O . SER A 1 156 ? 16.095 1.546 -26.460 1.00 88.00 156 SER A O 1
ATOM 1182 N N . GLY A 1 157 ? 14.130 0.758 -27.198 1.00 90.00 157 GLY A N 1
ATOM 1183 C CA . GLY A 1 157 ? 14.352 1.145 -28.594 1.00 90.00 157 GLY A CA 1
ATOM 1184 C C . GLY A 1 157 ? 14.598 2.647 -28.766 1.00 90.00 157 GLY A C 1
ATOM 1185 O O . GLY A 1 157 ? 15.456 3.050 -29.548 1.00 90.00 157 GLY A O 1
ATOM 1186 N N . ALA A 1 158 ? 13.898 3.482 -27.995 1.00 90.44 158 ALA A N 1
ATOM 1187 C CA . ALA A 1 158 ? 14.116 4.928 -27.981 1.00 90.44 158 ALA A CA 1
ATOM 1188 C C . ALA A 1 158 ? 15.437 5.342 -27.293 1.00 90.44 158 ALA A C 1
ATOM 1190 O O . ALA A 1 158 ? 16.085 6.299 -27.724 1.00 90.44 158 ALA A O 1
ATOM 1191 N N . LEU A 1 159 ? 15.868 4.624 -26.248 1.00 90.75 159 LEU A N 1
ATOM 1192 C CA . LEU A 1 159 ? 17.178 4.825 -25.614 1.00 90.75 159 LEU A CA 1
ATOM 1193 C C . LEU A 1 159 ? 18.327 4.448 -26.555 1.00 90.75 159 LEU A C 1
ATOM 1195 O O . LEU A 1 159 ? 19.269 5.228 -26.698 1.00 90.75 159 LEU A O 1
ATOM 1199 N N . ASP A 1 160 ? 18.223 3.303 -27.229 1.00 90.88 160 ASP A N 1
ATOM 1200 C CA . ASP A 1 160 ? 19.215 2.820 -28.195 1.00 90.88 160 ASP A CA 1
ATOM 1201 C C . ASP A 1 160 ? 19.329 3.763 -29.404 1.00 90.88 160 ASP A C 1
ATOM 1203 O O . ASP A 1 160 ? 20.423 3.985 -29.927 1.00 90.88 160 ASP A O 1
ATOM 1207 N N . ALA A 1 161 ? 18.216 4.394 -29.800 1.00 88.75 161 ALA A N 1
ATOM 1208 C CA . ALA A 1 161 ? 18.178 5.447 -30.816 1.00 88.75 161 ALA A CA 1
ATOM 1209 C C . ALA A 1 161 ? 18.754 6.799 -30.338 1.00 88.75 161 ALA A C 1
ATOM 1211 O O . ALA A 1 161 ? 19.044 7.671 -31.155 1.00 88.75 161 ALA A O 1
ATOM 1212 N N . GLY A 1 162 ? 18.970 6.981 -29.030 1.00 87.50 162 GLY A N 1
ATOM 1213 C CA . GLY A 1 162 ? 19.548 8.197 -28.451 1.00 87.50 162 GLY A CA 1
ATOM 1214 C C . GLY A 1 162 ? 18.581 9.380 -28.316 1.00 87.50 162 GLY A C 1
ATOM 1215 O O . GLY A 1 162 ? 19.043 10.503 -28.114 1.00 87.50 162 GLY A O 1
ATOM 1216 N N . GLU A 1 163 ? 17.269 9.145 -28.385 1.00 85.19 163 GLU A N 1
ATOM 1217 C CA . GLU A 1 163 ? 16.230 10.191 -28.404 1.00 85.19 163 GLU A CA 1
ATOM 1218 C C . GLU A 1 163 ? 16.008 10.869 -27.040 1.00 85.19 163 GLU A C 1
ATOM 1220 O O . GLU A 1 163 ? 15.542 12.002 -26.967 1.00 85.19 163 GLU A O 1
ATOM 1225 N N . PHE A 1 164 ? 16.387 10.213 -25.938 1.00 81.31 164 PHE A N 1
ATOM 1226 C CA . PHE A 1 164 ? 16.250 10.757 -24.578 1.00 81.31 164 PHE A CA 1
ATOM 1227 C C . PHE A 1 164 ? 17.497 11.509 -24.072 1.00 81.31 164 PHE A C 1
ATOM 1229 O O . PHE A 1 164 ? 17.703 11.627 -22.863 1.00 81.31 164 PHE A O 1
ATOM 1236 N N . ARG A 1 165 ? 18.376 11.988 -24.967 1.00 58.44 165 ARG A N 1
ATOM 1237 C CA . ARG A 1 165 ? 19.654 12.607 -24.570 1.00 58.44 165 ARG A CA 1
ATOM 1238 C C . ARG A 1 165 ? 19.500 13.925 -23.796 1.00 58.44 165 ARG A C 1
ATOM 1240 O O . ARG A 1 165 ? 18.579 14.710 -23.978 1.00 58.44 165 ARG A O 1
ATOM 1247 N N . ASP A 1 166 ? 20.480 14.105 -22.918 1.00 50.31 166 ASP A N 1
ATOM 1248 C CA . ASP A 1 166 ? 20.483 14.882 -21.682 1.00 50.31 166 ASP A CA 1
ATOM 1249 C C . ASP A 1 166 ? 20.235 16.400 -21.829 1.00 50.31 166 ASP A C 1
ATOM 1251 O O . ASP A 1 166 ? 20.850 17.092 -22.640 1.00 50.31 166 ASP A O 1
ATOM 1255 N N . SER A 1 167 ? 19.376 16.950 -20.966 1.00 46.09 167 SER A N 1
ATOM 1256 C CA . SER A 1 167 ? 19.062 18.391 -20.896 1.00 46.09 167 SER A CA 1
ATOM 1257 C C . SER A 1 167 ? 20.161 19.246 -20.234 1.00 46.09 167 SER A C 1
ATOM 1259 O O . SER A 1 167 ? 19.996 20.455 -20.047 1.00 46.09 167 SER A O 1
ATOM 1261 N N . THR A 1 168 ? 21.318 18.662 -19.911 1.00 43.97 168 THR A N 1
ATOM 1262 C CA . THR A 1 168 ? 22.453 19.339 -19.257 1.00 43.97 168 THR A CA 1
ATOM 1263 C C . THR A 1 168 ? 23.243 20.296 -20.158 1.00 43.97 168 THR A C 1
ATOM 1265 O O . THR A 1 168 ? 24.165 20.955 -19.683 1.00 43.97 168 THR A O 1
ATOM 1268 N N . THR A 1 169 ? 22.851 20.506 -21.419 1.00 41.19 169 THR A N 1
ATOM 1269 C CA . THR A 1 169 ? 23.402 21.574 -22.282 1.00 41.19 169 THR A CA 1
ATOM 1270 C C . THR A 1 169 ? 22.547 22.848 -22.302 1.00 41.19 169 THR A C 1
ATOM 1272 O O . THR A 1 169 ? 22.395 23.502 -23.329 1.00 41.19 169 THR A O 1
ATOM 1275 N N . LYS A 1 170 ? 22.026 23.293 -21.152 1.00 39.22 170 LYS A N 1
ATOM 1276 C CA . LYS A 1 170 ? 21.782 24.734 -20.967 1.00 39.22 170 LYS A CA 1
ATOM 1277 C C . LYS A 1 170 ? 23.064 25.375 -20.459 1.00 39.22 170 LYS A C 1
ATOM 1279 O O . LYS A 1 170 ? 23.262 25.533 -19.257 1.00 39.22 170 LYS A O 1
ATOM 1284 N N . THR A 1 171 ? 23.927 25.783 -21.387 1.00 36.97 171 THR A N 1
ATOM 1285 C CA . THR A 1 171 ? 24.943 26.805 -21.132 1.00 36.97 171 THR A CA 1
ATOM 1286 C C . THR A 1 171 ? 24.200 28.038 -20.629 1.00 36.97 171 THR A C 1
ATOM 1288 O O . THR A 1 171 ? 23.599 28.787 -21.400 1.00 36.97 171 THR A O 1
ATOM 1291 N N . VAL A 1 172 ? 24.158 28.220 -19.311 1.00 37.16 172 VAL A N 1
ATOM 1292 C CA . VAL A 1 172 ? 23.671 29.456 -18.715 1.00 37.16 172 VAL A CA 1
ATOM 1293 C C . 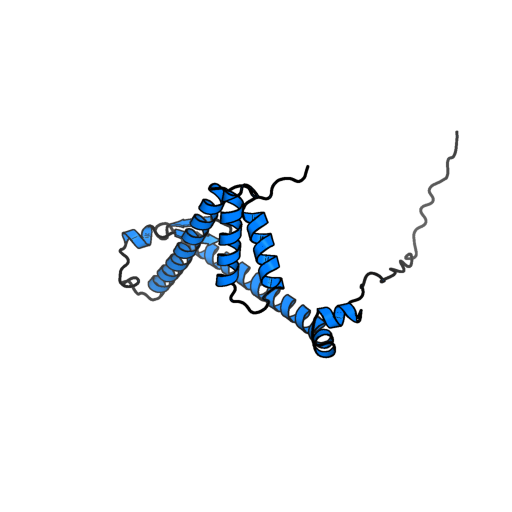VAL A 1 172 ? 24.701 30.517 -19.083 1.00 37.16 172 VAL A C 1
ATOM 1295 O O . VAL A 1 172 ? 25.713 30.681 -18.407 1.00 37.16 172 VAL A O 1
ATOM 1298 N N . ASN A 1 173 ? 24.462 31.230 -20.184 1.00 36.44 173 ASN A N 1
ATOM 1299 C CA . ASN A 1 173 ? 25.108 32.509 -20.436 1.00 36.44 173 ASN A CA 1
ATOM 1300 C C . ASN A 1 173 ? 24.606 33.478 -19.362 1.00 36.44 173 ASN A C 1
ATOM 1302 O O . ASN A 1 173 ? 23.634 34.211 -19.555 1.00 36.44 173 ASN A O 1
ATOM 1306 N N . LEU A 1 174 ? 25.261 33.455 -18.200 1.00 37.97 174 LEU A N 1
ATOM 1307 C CA . LEU A 1 174 ? 25.170 34.515 -17.210 1.00 37.97 174 LEU A CA 1
ATOM 1308 C C . LEU A 1 174 ? 25.749 35.771 -17.858 1.00 37.97 174 LEU A C 1
ATOM 1310 O O . LEU A 1 174 ? 26.945 36.038 -17.799 1.00 37.97 174 LEU A O 1
ATOM 1314 N N . THR A 1 175 ? 24.881 36.533 -18.514 1.00 39.66 175 THR A N 1
ATOM 1315 C CA . THR A 1 175 ? 25.185 37.907 -18.897 1.00 39.66 175 THR A CA 1
ATOM 1316 C C . THR A 1 175 ? 25.301 38.683 -17.585 1.00 39.66 175 THR A C 1
ATOM 1318 O O . THR A 1 175 ? 24.307 38.756 -16.857 1.00 39.66 175 THR A O 1
ATOM 1321 N N . PRO A 1 176 ? 26.474 39.226 -17.209 1.00 38.22 176 PRO A N 1
ATOM 1322 C CA . PRO A 1 176 ? 26.574 39.978 -15.972 1.00 38.22 176 PRO A CA 1
ATOM 1323 C C . PRO A 1 176 ? 25.722 41.240 -16.112 1.00 38.22 176 PRO A C 1
ATOM 1325 O O . PRO A 1 176 ? 25.964 42.091 -16.971 1.00 38.22 176 PRO A O 1
ATOM 1328 N N . ALA A 1 177 ? 24.695 41.339 -15.268 1.00 39.84 177 ALA A N 1
ATOM 1329 C CA . ALA A 1 177 ? 23.883 42.534 -15.145 1.00 39.84 177 ALA A CA 1
ATOM 1330 C C . ALA A 1 177 ? 24.792 43.730 -14.825 1.00 39.84 177 ALA A C 1
ATOM 1332 O O . ALA A 1 177 ? 25.630 43.689 -13.920 1.00 39.84 177 ALA A O 1
ATOM 1333 N N . LYS A 1 178 ? 24.633 44.804 -15.602 1.00 45.12 178 LYS A N 1
ATOM 1334 C CA . LYS A 1 178 ? 25.289 46.090 -15.371 1.00 45.12 178 LYS A CA 1
ATOM 1335 C C . LYS A 1 178 ? 25.060 46.541 -13.923 1.00 45.12 178 LYS A C 1
ATOM 1337 O O . LYS A 1 178 ? 23.926 46.772 -13.525 1.00 45.12 178 LYS A O 1
ATOM 1342 N N . GLY A 1 179 ? 26.155 46.800 -13.207 1.00 40.03 179 GLY A N 1
ATOM 1343 C CA . GLY A 1 179 ? 26.181 47.825 -12.163 1.00 40.03 179 GLY A CA 1
ATOM 1344 C C . GLY A 1 179 ? 26.396 47.351 -10.726 1.00 40.03 179 GLY A C 1
ATOM 1345 O O . GLY A 1 179 ? 25.459 47.290 -9.945 1.00 40.03 179 GLY A O 1
ATOM 1346 N N . LYS A 1 180 ? 27.663 47.199 -10.329 1.00 37.00 180 LYS A N 1
ATOM 1347 C CA . LYS A 1 180 ? 28.298 48.038 -9.290 1.00 37.00 180 LYS A CA 1
ATOM 1348 C C . LYS A 1 180 ? 29.770 47.651 -9.163 1.00 37.00 180 LYS A C 1
ATOM 1350 O O . LYS A 1 180 ? 30.108 46.526 -8.814 1.00 37.00 180 LYS A O 1
ATOM 1355 N N . ARG A 1 181 ? 30.654 48.609 -9.451 1.00 40.00 181 ARG A N 1
ATOM 1356 C CA . ARG A 1 181 ? 32.080 48.529 -9.118 1.00 40.00 181 ARG A CA 1
ATOM 1357 C C . ARG A 1 181 ? 32.211 48.416 -7.599 1.00 40.00 181 ARG A C 1
ATOM 1359 O O . ARG A 1 181 ? 31.920 49.385 -6.905 1.00 40.00 181 ARG A O 1
ATOM 1366 N N . ILE A 1 182 ? 32.703 47.286 -7.104 1.00 39.34 182 ILE A N 1
ATOM 1367 C CA . ILE A 1 182 ? 33.388 47.245 -5.812 1.00 39.34 182 ILE A CA 1
ATOM 1368 C C . ILE A 1 182 ? 34.867 47.065 -6.123 1.00 39.34 182 ILE A C 1
ATOM 1370 O O . ILE A 1 182 ? 35.321 46.016 -6.569 1.00 39.34 182 ILE A O 1
ATOM 1374 N N . ILE A 1 183 ? 35.598 48.162 -5.962 1.00 44.12 183 ILE A N 1
ATOM 1375 C CA . ILE A 1 183 ? 37.054 48.194 -5.971 1.00 44.12 183 ILE A CA 1
ATOM 1376 C C . ILE A 1 183 ? 37.489 47.630 -4.617 1.00 44.12 183 ILE A C 1
ATOM 1378 O O . ILE A 1 183 ? 37.262 48.273 -3.596 1.00 44.12 183 ILE A O 1
ATOM 1382 N N . ALA A 1 184 ? 38.126 46.462 -4.600 1.00 40.03 184 ALA A N 1
ATOM 1383 C CA . ALA A 1 184 ? 38.897 46.005 -3.449 1.00 40.03 184 ALA A CA 1
ATOM 1384 C C . ALA A 1 184 ? 40.333 45.729 -3.903 1.00 40.03 184 ALA A C 1
ATOM 1386 O O . ALA A 1 184 ? 40.596 44.956 -4.822 1.00 40.03 184 ALA A O 1
ATOM 1387 N N . ARG A 1 185 ? 41.236 46.500 -3.299 1.00 38.56 185 ARG A N 1
ATOM 1388 C CA . ARG A 1 185 ? 42.649 46.672 -3.625 1.00 38.56 185 ARG A CA 1
ATOM 1389 C C . ARG A 1 185 ? 43.440 45.369 -3.490 1.00 38.56 185 ARG A C 1
ATOM 1391 O O . ARG A 1 185 ? 43.272 44.630 -2.528 1.00 38.56 185 ARG A O 1
ATOM 1398 N N . LYS A 1 186 ? 44.402 45.182 -4.400 1.00 40.69 186 LYS A N 1
ATOM 1399 C CA . LYS A 1 186 ? 45.596 44.366 -4.153 1.00 40.69 186 LYS A CA 1
ATOM 1400 C C . LYS A 1 186 ? 46.368 44.966 -2.975 1.00 40.69 186 LYS A C 1
ATOM 1402 O O . LYS A 1 186 ? 46.734 46.137 -3.031 1.00 40.69 186 LYS A O 1
ATOM 1407 N N . SER A 1 187 ? 46.722 44.141 -2.001 1.00 43.72 187 SER A N 1
ATOM 1408 C CA . SER A 1 187 ? 47.926 44.339 -1.195 1.00 43.72 187 SER A CA 1
ATOM 1409 C C . SER A 1 187 ? 48.671 43.012 -1.139 1.00 43.72 187 SER A C 1
ATOM 1411 O O . SER A 1 187 ? 48.245 42.054 -0.503 1.00 43.72 187 SER A O 1
ATOM 1413 N N . LYS A 1 188 ? 49.750 42.979 -1.917 1.00 39.00 188 LYS A N 1
ATOM 1414 C CA . LYS A 1 188 ? 50.790 41.960 -1.985 1.00 39.00 188 LYS A CA 1
ATOM 1415 C C . LYS A 1 188 ? 51.945 42.481 -1.135 1.00 39.00 188 LYS A C 1
ATOM 1417 O O . LYS A 1 188 ? 52.405 43.569 -1.449 1.00 39.00 188 LYS A O 1
ATOM 1422 N N . THR A 1 189 ? 52.370 41.716 -0.134 1.00 40.91 189 THR A N 1
ATOM 1423 C CA . THR A 1 189 ? 53.657 41.757 0.604 1.00 40.91 189 THR A CA 1
ATOM 1424 C C . THR A 1 189 ? 53.484 40.787 1.775 1.00 40.91 189 THR A C 1
ATOM 1426 O O . THR A 1 189 ? 52.442 40.851 2.419 1.00 40.91 189 THR A O 1
ATOM 1429 N N . ALA A 1 190 ? 54.398 39.899 2.136 1.00 42.66 190 ALA A N 1
ATOM 1430 C CA . ALA A 1 190 ? 55.675 39.443 1.603 1.00 42.66 190 ALA A CA 1
ATOM 1431 C C . ALA A 1 190 ? 55.878 38.023 2.164 1.00 42.66 190 ALA A C 1
ATOM 1433 O O . ALA A 1 190 ? 55.273 37.741 3.226 1.00 42.66 190 ALA A O 1
#

pLDDT: mean 80.75, std 17.97, range [36.44, 96.5]

Foldseek 3Di:
DDDQAALVRQLVVQLVVVCVVPVPDDSVVSSVVSNVVSVVCVVVVRHPYDDPVVVVVVVVVVVLVVLQVLLVQQVVCVVVVVPCRPPPADPVNQQQRWHDQDPPDIDGSVPDDPVSVVSSVVRVVVVVVVVVVVVVVVVVVCVVCVVLCVVQVHPVSSVVVVVPDDPVPPPPPPPPDDDDDDDDDDDDDD

Secondary structure (DSSP, 8-state):
-PPPPBHHHHHHHHHHHHHHH-TTS-HHHHHHHHHHHHHHHHHTTSSBPPPHHHHHHHHHHHHHHHHHHHHHHHHHHHHTT--S-STT--HHHHHHSEEEEETTEEEEGGG--HHHHHHHHHHHHHHHHHHHHHHHHHHHHHHHHHHHHHHHSSHHHHHHTTTT--TT-------PPS------------

Radius of gyration: 28.39 Å; chains: 1; bounding box: 84×72×55 Å

Sequence (190 aa):
MTRKPTFNEYATQCYHQLIASNENADRRELLAEAASEAALAVEARHCLPPEATTAARAAIEEYDDRQGRAADKILAALADGDVDTPTGWRSAEIKRTIAVLGNGRRKLVGALTAEDLDYMVENRRANHARATASLAAFSENVNAVSPTITLHGTVSGALDAGEFRDSTTKTVNLTPAKGKRIIARKSKTA